Protein AF-A0AAW0AVS7-F1 (afdb_monomer_lite)

Sequence (297 aa):
MYRLKRTLENHPERVEFIRTLWVCVGGDLLVYPTAKDITYPTAYHDFIDINIAIARWDILPLVELVGDMSHVLTRLTIVARKYQPGLRVFFQRTVFPKLEELEAPVDMLTAPDLPSNRIFGNLSLYPKLRKLRVSYDEEKYGAVDVFERQDFTALAHLTHLYLSYYSHTEEEFRSIVCKIRIPPQVRVVVLEANAATQLPTSRWVLATHWFNPKVIVVAKPSALRDLHWSPTAEQHAKQLCLTLDPKTIRETSIWALAEEKSLRRWELFVERYTEDERKMLLSSPSLLVDRSKARNL

Foldseek 3Di:
DVVVVVVCVVPVVCLLQEAAEAEEAADDCPPDPHVVPPPQDPPDPRHDYYYDYDHDLPCPVVLVVCLSSLARYQEYAYHYPAQNVVLLVSLLPAARANHAYYHDEQSSQQDPPDDLAASHPDLNSDLNHAEYEYEYDPVYPDSVSSLNNQAPQPNPRYAYYEYEEEDPDLVRVQSSQQNHFYHLNHLAYEYEYPNQDAWSHDLVLLQFKDFQLRAAYEHAPNNLPVDDHDPSSNVSNVLRYDHDDPVVCSVDPPVVSRNVSSVVSVVVCVVPDDPQRNCCCSPRSGRMGGNVVVVVD

Secondary structure (DSSP, 8-state):
-HHHHHHHHH-GGGGGG--EEEEEESS-TTSS--TTT-------TT--EEEEEE-SS--HHHHHHHHHHTTT-SEEEEEESS--HHHHHHHTT---TT--EEEEEHHHH--TTS-TTBS-S-GGG-TT--EEEEE--TTSS-HHHHHH--B-TT-TT--EEEEEE--SSHHHHHHHHHH-B--TT--EEEEEEGGGTS-SS-HHHHHHEEEPTTEEEEE-HHHHHT----HHHHHHHHHHEEE--HHHHHHS-HHHHHHHHHHHHHHHHHHHS-HHHHHHHHH-SSSEEEHHHHTT-

Structure (mmCIF, N/CA/C/O backbone):
data_AF-A0AAW0AVS7-F1
#
_entry.id   AF-A0AAW0AVS7-F1
#
loop_
_atom_site.group_PDB
_atom_site.id
_atom_site.type_symbol
_atom_site.label_atom_id
_atom_site.label_alt_id
_atom_site.label_comp_id
_atom_site.label_asym_id
_atom_site.label_entity_id
_atom_site.label_seq_id
_atom_site.pdbx_PDB_ins_code
_atom_site.Cartn_x
_atom_site.Cartn_y
_atom_site.Cartn_z
_atom_site.occupancy
_atom_site.B_iso_or_equiv
_atom_site.auth_seq_id
_atom_site.auth_comp_id
_atom_site.auth_asym_id
_atom_site.auth_atom_id
_atom_site.pdbx_PDB_model_num
ATOM 1 N N . MET A 1 1 ? 23.531 -1.190 -16.490 1.00 64.50 1 MET A N 1
ATOM 2 C CA . MET A 1 1 ? 22.459 -1.111 -17.502 1.00 64.50 1 MET A CA 1
ATOM 3 C C . MET A 1 1 ? 22.898 -1.698 -18.842 1.00 64.50 1 MET A C 1
ATOM 5 O O . MET A 1 1 ? 22.505 -2.819 -19.099 1.00 64.50 1 MET A O 1
ATOM 9 N N . TYR A 1 2 ? 23.798 -1.075 -19.618 1.00 63.91 2 TYR A N 1
ATOM 10 C CA . TYR A 1 2 ? 24.251 -1.617 -20.921 1.00 63.91 2 TYR A CA 1
ATOM 11 C C . TYR A 1 2 ? 24.796 -3.055 -20.885 1.00 63.91 2 TYR A C 1
ATOM 13 O O . TYR A 1 2 ? 24.494 -3.841 -21.773 1.00 63.91 2 TYR A O 1
ATOM 21 N N . ARG A 1 3 ? 25.550 -3.436 -19.841 1.00 64.38 3 ARG A N 1
ATOM 22 C CA . ARG A 1 3 ? 25.997 -4.832 -19.664 1.00 64.38 3 ARG A CA 1
ATOM 23 C C . ARG A 1 3 ? 24.835 -5.796 -19.432 1.00 64.38 3 ARG A C 1
ATOM 25 O O . ARG A 1 3 ? 24.845 -6.869 -20.004 1.00 64.38 3 ARG A O 1
ATOM 32 N N . LEU A 1 4 ? 23.848 -5.405 -18.623 1.00 66.62 4 LEU A N 1
ATOM 33 C CA . LEU A 1 4 ? 22.664 -6.225 -18.371 1.00 66.62 4 LEU A CA 1
ATOM 34 C C . LEU A 1 4 ? 21.831 -6.368 -19.645 1.00 66.62 4 LEU A C 1
ATOM 36 O O . LEU A 1 4 ? 21.500 -7.486 -20.007 1.00 66.62 4 LEU A O 1
ATOM 40 N N . LYS A 1 5 ? 21.570 -5.258 -20.348 1.00 67.44 5 LYS A N 1
ATOM 41 C CA . LYS A 1 5 ? 20.852 -5.269 -21.625 1.00 67.44 5 LYS A CA 1
ATOM 42 C C . LYS A 1 5 ? 21.544 -6.189 -22.629 1.00 67.44 5 LYS A C 1
ATOM 44 O O . LYS A 1 5 ? 20.928 -7.135 -23.085 1.00 67.44 5 LYS A O 1
ATOM 49 N N . ARG A 1 6 ? 22.854 -6.016 -22.845 1.00 69.06 6 ARG A N 1
ATOM 50 C CA . ARG A 1 6 ? 23.647 -6.895 -23.719 1.00 69.06 6 ARG A CA 1
ATOM 51 C C . ARG A 1 6 ? 23.602 -8.363 -23.276 1.00 69.06 6 ARG A C 1
ATOM 53 O O . ARG A 1 6 ? 23.546 -9.247 -24.118 1.00 69.06 6 ARG A O 1
ATOM 60 N N . THR A 1 7 ? 23.631 -8.645 -21.972 1.00 68.19 7 THR A N 1
ATOM 61 C CA . THR A 1 7 ? 23.478 -10.019 -21.468 1.00 68.19 7 THR A CA 1
ATOM 62 C C . THR A 1 7 ? 22.109 -10.595 -21.814 1.00 68.19 7 THR A C 1
ATOM 64 O O . THR A 1 7 ? 22.052 -11.754 -22.198 1.00 68.19 7 THR A O 1
ATOM 67 N N . LEU A 1 8 ? 21.031 -9.816 -21.697 1.00 69.38 8 LEU A N 1
ATOM 68 C CA . LEU A 1 8 ? 19.676 -10.261 -22.038 1.00 69.38 8 LEU A CA 1
ATOM 69 C C . LEU A 1 8 ? 19.458 -10.363 -23.551 1.00 69.38 8 LEU A C 1
ATOM 71 O O . LEU A 1 8 ? 18.811 -11.298 -23.997 1.00 69.38 8 LEU A O 1
ATOM 75 N N . GLU A 1 9 ? 20.058 -9.475 -24.343 1.00 74.06 9 GLU A N 1
ATOM 76 C CA . GLU A 1 9 ? 20.076 -9.561 -25.811 1.00 74.06 9 GLU A CA 1
ATOM 77 C C . GLU A 1 9 ? 20.799 -10.831 -26.287 1.00 74.06 9 GLU A C 1
ATOM 79 O O . GLU A 1 9 ? 20.350 -11.491 -27.218 1.00 74.06 9 GLU A O 1
ATOM 84 N N . ASN A 1 10 ? 21.899 -11.200 -25.622 1.00 70.88 10 ASN A N 1
ATOM 85 C CA . ASN A 1 10 ? 22.659 -12.413 -25.932 1.00 70.88 10 ASN A CA 1
ATOM 86 C C . ASN A 1 10 ? 22.024 -13.696 -25.368 1.00 70.88 10 ASN A C 1
ATOM 88 O O . ASN A 1 10 ? 22.397 -14.787 -25.793 1.00 70.88 10 ASN A O 1
ATOM 92 N N . HIS A 1 11 ? 21.119 -13.566 -24.395 1.00 71.69 11 HIS A N 1
ATOM 93 C CA . HIS A 1 11 ? 20.474 -14.670 -23.683 1.00 71.69 11 HIS A CA 1
ATOM 94 C C . HIS A 1 11 ? 18.989 -14.362 -23.429 1.00 71.69 11 HIS A C 1
ATOM 96 O O . HIS A 1 11 ? 18.590 -14.178 -22.270 1.00 71.69 11 HIS A O 1
ATOM 102 N N . PRO A 1 12 ? 18.156 -14.262 -24.481 1.00 69.69 12 PRO A N 1
ATOM 103 C CA . PRO A 1 12 ? 16.749 -13.889 -24.346 1.00 69.69 12 PRO A CA 1
ATOM 104 C C . PRO A 1 12 ? 15.958 -14.881 -23.485 1.00 69.69 12 PRO A C 1
ATOM 106 O O . PRO A 1 12 ? 15.035 -14.482 -22.780 1.00 69.69 12 PRO A O 1
ATOM 109 N N . GLU A 1 13 ? 16.369 -16.150 -23.442 1.00 68.44 13 GLU A N 1
ATOM 110 C CA . GLU A 1 13 ? 15.798 -17.173 -22.565 1.00 68.44 13 GLU A CA 1
ATOM 111 C C . GLU A 1 13 ? 15.902 -16.804 -21.078 1.00 68.44 13 GLU A C 1
ATOM 113 O O . GLU A 1 13 ? 15.072 -17.215 -20.272 1.00 68.44 13 GLU A O 1
ATOM 118 N N . ARG A 1 14 ? 16.893 -15.984 -20.696 1.00 68.00 14 ARG A N 1
ATOM 119 C CA . ARG A 1 14 ? 17.080 -15.545 -19.305 1.00 68.00 14 ARG A CA 1
ATOM 120 C C . ARG A 1 14 ? 16.049 -14.514 -18.860 1.00 68.00 14 ARG A C 1
ATOM 122 O O . ARG A 1 14 ? 15.863 -14.343 -17.657 1.00 68.00 14 ARG A O 1
ATOM 129 N N . VAL A 1 15 ? 15.376 -13.846 -19.799 1.00 63.00 15 VAL A N 1
ATOM 130 C CA . VAL A 1 15 ? 14.339 -12.849 -19.499 1.00 63.00 15 VAL A CA 1
ATOM 131 C C . VAL A 1 15 ? 13.169 -13.491 -18.756 1.00 63.00 15 VAL A C 1
ATOM 133 O O . VAL A 1 15 ? 12.670 -12.912 -17.796 1.00 63.00 15 VAL A O 1
ATOM 136 N N . GLU A 1 16 ? 12.794 -14.723 -19.108 1.00 60.25 16 GLU A N 1
ATOM 137 C CA . GLU A 1 16 ? 11.684 -15.445 -18.470 1.00 60.25 16 GLU A CA 1
ATOM 138 C C . GLU A 1 16 ? 11.928 -15.772 -16.985 1.00 60.25 16 GLU A C 1
ATOM 140 O O . GLU A 1 16 ? 10.977 -15.961 -16.219 1.00 60.25 16 GLU A O 1
ATOM 145 N N . PHE A 1 17 ? 13.195 -15.788 -16.559 1.00 65.44 17 PHE A N 1
ATOM 146 C CA . PHE A 1 17 ? 13.595 -16.025 -15.169 1.00 65.44 17 PHE A CA 1
ATOM 147 C C . PHE A 1 17 ? 13.606 -14.746 -14.323 1.00 65.44 17 PHE A C 1
ATOM 149 O O . PHE A 1 17 ? 13.704 -14.818 -13.093 1.00 65.44 17 PHE A O 1
ATOM 156 N N . ILE A 1 18 ? 13.491 -13.572 -14.953 1.00 68.00 18 ILE A N 1
ATOM 157 C CA . ILE A 1 18 ? 13.456 -12.296 -14.244 1.00 68.00 18 ILE A CA 1
ATOM 158 C C . ILE A 1 18 ? 12.008 -11.905 -13.981 1.00 68.00 18 ILE A C 1
ATOM 160 O O . ILE A 1 18 ? 11.280 -11.441 -14.858 1.00 68.00 18 ILE A O 1
ATOM 164 N N . ARG A 1 19 ? 11.601 -12.072 -12.726 1.00 72.94 19 ARG A N 1
ATOM 165 C CA . ARG A 1 19 ? 10.236 -11.775 -12.271 1.00 72.94 19 ARG A CA 1
ATOM 166 C C . ARG A 1 19 ? 10.126 -10.476 -11.483 1.00 72.94 19 ARG A C 1
ATOM 168 O O . ARG A 1 19 ? 9.047 -9.878 -11.450 1.00 72.94 19 ARG A O 1
ATOM 175 N N . THR A 1 20 ? 11.237 -10.028 -10.905 1.00 73.50 20 THR A N 1
ATOM 176 C CA . THR A 1 20 ? 11.316 -8.834 -10.067 1.00 73.50 20 THR A CA 1
ATOM 177 C C . THR A 1 20 ? 12.332 -7.854 -10.631 1.00 73.50 20 THR A C 1
ATOM 179 O O . THR A 1 20 ? 13.486 -8.209 -10.882 1.00 73.50 20 THR A O 1
ATOM 182 N N . LEU A 1 21 ? 11.927 -6.593 -10.748 1.00 77.31 21 LEU A N 1
ATOM 183 C CA . LEU A 1 21 ? 12.824 -5.499 -11.097 1.00 77.31 21 LEU A CA 1
ATOM 184 C C . LEU A 1 21 ? 12.691 -4.356 -10.087 1.00 77.31 21 LEU A C 1
ATOM 186 O O . LEU A 1 21 ? 11.590 -3.871 -9.825 1.00 77.31 21 LEU A O 1
ATOM 190 N N . TRP A 1 22 ? 13.826 -3.917 -9.544 1.00 74.38 22 TRP A N 1
ATOM 191 C CA . TRP A 1 22 ? 13.938 -2.766 -8.655 1.00 74.38 22 TRP A CA 1
ATOM 192 C C . TRP A 1 22 ? 14.741 -1.662 -9.334 1.00 74.38 22 TRP A C 1
ATOM 194 O O . TRP A 1 22 ? 15.851 -1.888 -9.824 1.00 74.38 22 TRP A O 1
ATOM 204 N N . VAL A 1 23 ? 14.180 -0.459 -9.363 1.00 72.50 23 VAL A N 1
ATOM 205 C CA . VAL A 1 23 ? 14.731 0.675 -10.097 1.00 72.50 23 VAL A CA 1
ATOM 206 C C . VAL A 1 23 ? 14.793 1.894 -9.190 1.00 72.50 23 VAL A C 1
ATOM 208 O O . VAL A 1 23 ? 13.768 2.361 -8.706 1.00 72.50 23 VAL A O 1
ATOM 211 N N . CYS A 1 24 ? 15.982 2.463 -9.014 1.00 69.31 24 CYS A N 1
ATOM 212 C CA . CYS A 1 24 ? 16.180 3.734 -8.324 1.00 69.31 24 CYS A CA 1
ATOM 213 C C . CYS A 1 24 ? 16.616 4.813 -9.325 1.00 69.31 24 CYS A C 1
ATOM 215 O O . CYS A 1 24 ? 17.622 4.638 -10.015 1.00 69.31 24 CYS A O 1
ATOM 217 N N . VAL A 1 25 ? 15.865 5.915 -9.422 1.00 68.25 25 VAL A N 1
ATOM 218 C CA . VAL A 1 25 ? 16.066 6.993 -10.404 1.00 68.25 25 VAL A CA 1
ATOM 219 C C . VAL A 1 25 ? 16.271 8.337 -9.703 1.00 68.25 25 VAL A C 1
ATOM 221 O O . VAL A 1 25 ? 15.369 8.871 -9.056 1.00 68.25 25 VAL A O 1
ATOM 224 N N . GLY A 1 26 ? 17.449 8.929 -9.899 1.00 57.50 26 GLY A N 1
ATOM 225 C CA . GLY A 1 26 ? 17.772 10.272 -9.417 1.00 57.50 26 GLY A CA 1
ATOM 226 C C . GLY A 1 26 ? 18.202 10.312 -7.947 1.00 57.50 26 GLY A C 1
ATOM 227 O O . GLY A 1 26 ? 17.448 9.969 -7.041 1.00 57.50 26 GLY A O 1
ATOM 228 N N . GLY A 1 27 ? 19.425 10.791 -7.721 1.00 49.44 27 GLY A N 1
ATOM 229 C CA . GLY A 1 27 ? 20.024 11.003 -6.404 1.00 49.44 27 GLY A CA 1
ATOM 230 C C . GLY A 1 27 ? 21.502 10.623 -6.400 1.00 49.44 27 GLY A C 1
ATOM 231 O O . GLY A 1 27 ? 21.904 9.694 -7.104 1.00 49.44 27 GLY A O 1
ATOM 232 N N . ASP A 1 28 ? 22.304 11.332 -5.605 1.00 43.22 28 ASP A N 1
ATOM 233 C CA . ASP A 1 28 ? 23.629 10.855 -5.224 1.00 43.22 28 ASP A CA 1
ATOM 234 C C . ASP A 1 28 ? 23.464 9.451 -4.631 1.00 43.22 28 ASP A C 1
ATOM 236 O O . ASP A 1 28 ? 22.687 9.245 -3.696 1.00 43.22 28 ASP A O 1
ATOM 240 N N . LEU A 1 29 ? 24.189 8.475 -5.180 1.00 41.53 29 LEU A N 1
ATOM 241 C CA . LEU A 1 29 ? 24.216 7.058 -4.773 1.00 41.53 29 LEU A CA 1
ATOM 242 C C . LEU A 1 29 ? 24.588 6.827 -3.286 1.00 41.53 29 LEU A C 1
ATOM 244 O O . LEU A 1 29 ? 24.746 5.686 -2.866 1.00 41.53 29 LEU A O 1
ATOM 248 N N . LEU A 1 30 ? 24.742 7.897 -2.502 1.00 33.78 30 LEU A N 1
ATOM 249 C CA . LEU A 1 30 ? 25.289 7.946 -1.151 1.00 33.78 30 LEU A CA 1
ATOM 250 C C . LEU A 1 30 ? 24.263 7.719 -0.027 1.00 33.78 30 LEU A C 1
ATOM 252 O O . LEU A 1 30 ? 24.677 7.534 1.111 1.00 33.78 30 LEU A O 1
ATOM 256 N N . VAL A 1 31 ? 22.949 7.726 -0.297 1.00 34.19 31 VAL A N 1
ATOM 257 C CA . VAL A 1 31 ? 21.916 7.673 0.774 1.00 34.19 31 VAL A CA 1
ATOM 258 C C . VAL A 1 31 ? 20.980 6.463 0.673 1.00 34.19 31 VAL A C 1
ATOM 260 O O . VAL A 1 31 ? 20.001 6.357 1.404 1.00 34.19 31 VAL A O 1
ATOM 263 N N . TYR A 1 32 ? 21.287 5.506 -0.194 1.00 33.88 32 TYR A N 1
ATOM 264 C CA . TYR A 1 32 ? 20.862 4.134 0.062 1.00 33.88 32 TYR A CA 1
ATOM 265 C C . TYR A 1 32 ? 22.089 3.417 0.602 1.00 33.88 32 TYR A C 1
ATOM 267 O O . TYR A 1 32 ? 23.153 3.569 -0.010 1.00 33.88 32 TYR A O 1
ATOM 275 N N . PRO A 1 33 ? 21.990 2.687 1.736 1.00 30.89 33 PRO A N 1
ATOM 276 C CA . PRO A 1 33 ? 23.085 1.818 2.135 1.00 30.89 33 PRO A CA 1
ATOM 277 C C . PRO A 1 33 ? 23.360 0.993 0.887 1.00 30.89 33 PRO A C 1
ATOM 279 O O . PRO A 1 33 ? 22.409 0.569 0.222 1.00 30.89 33 PRO A O 1
ATOM 282 N N . THR A 1 34 ? 24.622 1.027 0.467 1.00 32.06 34 THR A N 1
ATOM 283 C CA . THR A 1 34 ? 25.074 0.725 -0.890 1.00 32.06 34 THR A CA 1
ATOM 284 C C . THR A 1 34 ? 24.303 -0.451 -1.482 1.00 32.06 34 THR A C 1
ATOM 286 O O . THR A 1 34 ? 23.858 -1.319 -0.752 1.00 32.06 34 THR A O 1
ATOM 289 N N . ALA A 1 35 ? 24.172 -0.585 -2.798 1.00 35.50 35 ALA A N 1
ATOM 290 C CA . ALA A 1 35 ? 23.560 -1.782 -3.397 1.00 35.50 35 ALA A CA 1
ATOM 291 C C . ALA A 1 35 ? 24.175 -3.145 -2.935 1.00 35.50 35 ALA A C 1
ATOM 293 O O . ALA A 1 35 ? 23.712 -4.194 -3.368 1.00 35.50 35 ALA A O 1
ATOM 294 N N . LYS A 1 36 ? 25.198 -3.142 -2.059 1.00 33.00 36 LYS A N 1
ATOM 295 C CA . LYS A 1 36 ? 25.689 -4.269 -1.251 1.00 33.00 36 LYS A CA 1
ATOM 296 C C . LYS A 1 36 ? 24.932 -4.546 0.070 1.00 33.00 36 LYS A C 1
ATOM 298 O O . LYS A 1 36 ? 25.013 -5.665 0.550 1.00 33.00 36 LYS A O 1
ATOM 303 N N . ASP A 1 37 ? 24.210 -3.584 0.643 1.00 31.19 37 ASP A N 1
ATOM 304 C CA . ASP A 1 37 ? 23.586 -3.631 1.979 1.00 31.19 37 ASP A CA 1
ATOM 305 C C . ASP A 1 37 ? 22.049 -3.736 1.955 1.00 31.19 37 ASP A C 1
ATOM 307 O O . ASP A 1 37 ? 21.421 -3.999 2.986 1.00 31.19 37 ASP A O 1
ATOM 311 N N . ILE A 1 38 ? 21.428 -3.565 0.781 1.00 35.31 38 ILE A N 1
ATOM 312 C CA . ILE A 1 38 ? 20.051 -4.008 0.519 1.00 35.31 38 ILE A CA 1
ATOM 313 C C . ILE A 1 38 ? 20.116 -5.434 -0.041 1.00 35.31 38 ILE A C 1
ATOM 315 O O . ILE A 1 38 ? 19.736 -5.716 -1.173 1.00 35.31 38 ILE A O 1
ATOM 319 N N . THR A 1 39 ? 20.634 -6.357 0.762 1.00 28.88 39 THR A N 1
ATOM 320 C CA . THR A 1 39 ? 20.300 -7.773 0.615 1.00 28.88 39 THR A CA 1
ATOM 321 C C . THR A 1 39 ? 18.917 -7.966 1.226 1.00 28.88 39 THR A C 1
ATOM 323 O O . THR A 1 39 ? 18.786 -8.114 2.444 1.00 28.88 39 THR A O 1
ATOM 326 N N . TYR A 1 40 ? 17.873 -7.941 0.395 1.00 34.94 40 TYR A N 1
ATOM 327 C CA . TYR A 1 40 ? 16.713 -8.776 0.704 1.00 34.94 40 TYR A CA 1
ATOM 328 C C . TYR A 1 40 ? 17.179 -10.237 0.624 1.00 34.94 40 TYR A C 1
ATOM 330 O O . TYR A 1 40 ? 18.083 -10.525 -0.166 1.00 34.94 40 TYR A O 1
ATOM 338 N N . PRO A 1 41 ? 16.659 -11.149 1.460 1.00 27.67 41 PRO A N 1
ATOM 339 C CA . PRO A 1 41 ? 17.157 -12.509 1.526 1.00 27.67 41 PRO A CA 1
ATOM 340 C C . PRO A 1 41 ? 17.076 -13.143 0.146 1.00 27.67 41 PRO A C 1
ATOM 342 O O . PRO A 1 41 ? 15.996 -13.354 -0.405 1.00 27.67 41 PRO A O 1
ATOM 345 N N . THR A 1 42 ? 18.244 -13.473 -0.387 1.00 32.16 42 THR A N 1
ATOM 346 C CA . THR A 1 42 ? 18.426 -14.485 -1.418 1.00 32.16 42 THR A CA 1
ATOM 347 C C . THR A 1 42 ? 18.004 -15.824 -0.823 1.00 32.16 42 THR A C 1
ATOM 349 O O . THR A 1 42 ? 18.828 -16.592 -0.337 1.00 32.16 42 THR A O 1
ATOM 352 N N . ALA A 1 43 ? 16.699 -16.059 -0.787 1.00 27.97 43 ALA A N 1
ATOM 353 C CA . ALA A 1 43 ? 16.094 -17.325 -0.408 1.00 27.97 43 ALA A CA 1
ATOM 354 C C . ALA A 1 43 ? 14.937 -17.644 -1.363 1.00 27.97 43 ALA A C 1
ATOM 356 O O . ALA A 1 43 ? 13.837 -17.968 -0.938 1.00 27.97 43 ALA A O 1
ATOM 357 N N . TYR A 1 44 ? 15.182 -17.529 -2.669 1.00 33.28 44 TYR A N 1
ATOM 358 C CA . TYR A 1 44 ? 14.342 -18.135 -3.700 1.00 33.28 44 TYR A CA 1
ATOM 359 C C . TYR A 1 44 ? 15.267 -18.682 -4.781 1.00 33.28 44 TYR A C 1
ATOM 361 O O . TYR A 1 44 ? 15.900 -17.927 -5.512 1.00 33.28 44 TYR A O 1
ATOM 369 N N . HIS A 1 45 ? 15.394 -20.003 -4.834 1.00 31.30 45 HIS A N 1
ATOM 370 C CA . HIS A 1 45 ? 16.399 -20.694 -5.638 1.00 31.30 45 HIS A CA 1
ATOM 371 C C . HIS A 1 45 ? 16.104 -20.759 -7.150 1.00 31.30 45 HIS A C 1
ATOM 373 O O . HIS A 1 45 ? 16.891 -21.372 -7.858 1.00 31.30 45 HIS A O 1
ATOM 379 N N . ASP A 1 46 ? 15.080 -20.064 -7.669 1.00 36.81 46 ASP A N 1
ATOM 380 C CA . ASP A 1 46 ? 14.687 -20.154 -9.091 1.00 36.81 46 ASP A CA 1
ATOM 381 C C . ASP A 1 46 ? 14.411 -18.803 -9.799 1.00 36.81 46 ASP A C 1
ATOM 383 O O . ASP A 1 46 ? 14.019 -18.795 -10.967 1.00 36.81 46 ASP A O 1
ATOM 387 N N . PHE A 1 47 ? 14.609 -17.647 -9.143 1.00 43.75 47 PHE A N 1
ATOM 388 C CA . PHE A 1 47 ? 14.303 -16.322 -9.722 1.00 43.75 47 PHE A CA 1
ATOM 389 C C . PHE A 1 47 ? 15.475 -15.345 -9.632 1.00 43.75 47 PHE A C 1
ATOM 391 O O . PHE A 1 47 ? 16.209 -15.321 -8.646 1.00 43.75 47 PHE A O 1
ATOM 398 N N . ILE A 1 48 ? 15.627 -14.505 -10.661 1.00 53.41 48 ILE A N 1
ATOM 399 C CA . ILE A 1 48 ? 16.624 -13.429 -10.681 1.00 53.41 48 ILE A CA 1
ATOM 400 C C . ILE A 1 48 ? 15.941 -12.125 -10.255 1.00 53.41 48 ILE A C 1
ATOM 402 O O . ILE A 1 48 ? 15.104 -11.594 -10.985 1.00 53.41 48 ILE A O 1
ATOM 406 N N . ASP A 1 49 ? 16.329 -11.590 -9.097 1.00 54.94 49 ASP A N 1
ATOM 407 C CA . ASP A 1 49 ? 16.012 -10.217 -8.699 1.00 54.94 49 ASP A CA 1
ATOM 408 C C . ASP A 1 49 ? 17.052 -9.263 -9.302 1.00 54.94 49 ASP A C 1
ATOM 410 O O . ASP A 1 49 ? 18.261 -9.425 -9.106 1.00 54.94 49 ASP A O 1
ATOM 414 N N . ILE A 1 50 ? 16.596 -8.244 -10.034 1.00 59.31 50 ILE A N 1
ATOM 415 C CA . ILE A 1 50 ? 17.488 -7.243 -10.626 1.00 59.31 50 ILE A CA 1
ATOM 416 C C . ILE A 1 50 ? 17.329 -5.908 -9.912 1.00 59.31 50 ILE A C 1
ATOM 418 O O . ILE A 1 50 ? 16.270 -5.290 -9.959 1.00 59.31 50 ILE A O 1
ATOM 422 N N . ASN A 1 51 ? 18.425 -5.424 -9.326 1.00 59.31 51 ASN A N 1
ATOM 423 C CA . ASN A 1 51 ? 18.514 -4.093 -8.733 1.00 59.31 51 ASN A CA 1
ATOM 424 C C . ASN A 1 51 ? 19.284 -3.147 -9.663 1.00 59.31 51 ASN A C 1
ATOM 426 O O . ASN A 1 51 ? 20.452 -3.385 -9.982 1.00 59.31 51 ASN A O 1
ATOM 430 N N . ILE A 1 52 ? 18.647 -2.055 -10.088 1.00 61.00 52 ILE A N 1
ATOM 431 C CA . ILE A 1 52 ? 19.240 -1.042 -10.965 1.00 61.00 52 ILE A CA 1
ATOM 432 C C . ILE A 1 52 ? 19.169 0.319 -10.286 1.00 61.00 52 ILE A C 1
ATOM 434 O O . ILE A 1 52 ? 18.093 0.860 -10.054 1.00 61.00 52 ILE A O 1
ATOM 438 N N . ALA A 1 53 ? 20.330 0.913 -10.026 1.00 58.31 53 ALA A N 1
ATOM 439 C CA . ALA A 1 53 ? 20.434 2.311 -9.632 1.00 58.31 53 ALA A CA 1
ATOM 440 C C . ALA A 1 53 ? 20.896 3.153 -10.827 1.00 58.31 53 ALA A C 1
ATOM 442 O O . ALA A 1 53 ? 21.900 2.837 -11.473 1.00 58.31 53 ALA A O 1
ATOM 443 N N . ILE A 1 54 ? 20.163 4.226 -11.122 1.00 60.56 54 ILE A N 1
ATOM 444 C CA . ILE A 1 54 ? 20.432 5.145 -12.226 1.00 60.56 54 ILE A CA 1
ATOM 445 C C . ILE A 1 54 ? 20.626 6.547 -11.657 1.00 60.56 54 ILE A C 1
ATOM 447 O O . ILE A 1 54 ? 19.690 7.219 -11.229 1.00 60.56 54 ILE A O 1
ATOM 451 N N . ALA A 1 55 ? 21.882 6.989 -11.677 1.00 52.56 55 ALA A N 1
ATOM 452 C CA . ALA A 1 55 ? 22.290 8.299 -11.178 1.00 52.56 55 ALA A CA 1
ATOM 453 C C . ALA A 1 55 ? 22.016 9.453 -12.166 1.00 52.56 55 ALA A C 1
ATOM 455 O O . ALA A 1 55 ? 22.172 10.615 -11.802 1.00 52.56 55 ALA A O 1
ATOM 456 N N . ARG A 1 56 ? 21.649 9.165 -13.426 1.00 58.94 56 ARG A N 1
ATOM 457 C CA . ARG A 1 56 ? 21.541 10.157 -14.514 1.00 58.94 56 ARG A CA 1
ATOM 458 C C . ARG A 1 56 ? 20.112 10.332 -15.036 1.00 58.94 56 ARG A C 1
ATOM 460 O O . ARG A 1 56 ? 19.281 9.446 -14.907 1.00 58.94 56 ARG A O 1
ATOM 467 N N . TRP A 1 57 ? 19.890 11.470 -15.695 1.00 58.59 57 TRP A N 1
ATOM 468 C CA . TRP A 1 57 ? 18.663 11.850 -16.411 1.00 58.59 57 TRP A CA 1
ATOM 469 C C . TRP A 1 57 ? 18.388 11.041 -17.689 1.00 58.59 57 TRP A C 1
ATOM 471 O O . TRP A 1 57 ? 17.325 11.185 -18.284 1.00 58.59 57 TRP A O 1
ATOM 481 N N . ASP A 1 58 ? 19.329 10.197 -18.121 1.00 70.69 58 ASP A N 1
ATOM 482 C CA . ASP A 1 58 ? 19.139 9.317 -19.275 1.00 70.69 58 ASP A CA 1
ATOM 483 C C . ASP A 1 58 ? 18.347 8.066 -18.865 1.00 70.69 58 ASP A C 1
ATOM 485 O O . ASP A 1 58 ? 18.898 7.021 -18.510 1.00 70.69 58 ASP A O 1
ATOM 489 N N . ILE A 1 59 ? 17.026 8.232 -18.843 1.00 76.44 59 ILE A N 1
ATOM 490 C CA . ILE A 1 59 ? 16.048 7.193 -18.506 1.00 76.44 59 ILE A CA 1
ATOM 491 C C . ILE A 1 59 ? 15.725 6.274 -19.691 1.00 76.44 59 ILE A C 1
ATOM 493 O O . ILE A 1 59 ? 15.012 5.291 -19.505 1.00 76.44 59 ILE A O 1
ATOM 497 N N . LEU A 1 60 ? 16.216 6.566 -20.901 1.00 80.19 60 LEU A N 1
ATOM 498 C CA . LEU A 1 60 ? 15.842 5.815 -22.099 1.00 80.19 60 LEU A CA 1
ATOM 499 C C . LEU A 1 60 ? 16.220 4.329 -22.000 1.00 80.19 60 LEU A C 1
ATOM 501 O O . LEU A 1 60 ? 15.339 3.496 -22.203 1.00 80.19 60 LEU A O 1
ATOM 505 N N . PRO A 1 61 ? 17.444 3.942 -21.591 1.00 77.69 61 PRO A N 1
ATOM 506 C CA . PRO A 1 61 ? 17.776 2.522 -21.560 1.00 77.69 61 PRO A CA 1
ATOM 507 C C . PRO A 1 61 ? 17.087 1.783 -20.401 1.00 77.69 61 PRO A C 1
ATOM 509 O O . PRO A 1 61 ? 17.011 0.556 -20.411 1.00 77.69 61 PRO A O 1
ATOM 512 N N . LEU A 1 62 ? 16.562 2.513 -19.408 1.00 78.25 62 LEU A N 1
ATOM 513 C CA . LEU A 1 62 ? 15.666 1.952 -18.399 1.00 78.25 62 LEU A CA 1
ATOM 514 C C . LEU A 1 62 ? 14.288 1.672 -18.991 1.00 78.25 62 LEU A C 1
ATOM 516 O O . LEU A 1 62 ? 13.748 0.594 -18.780 1.00 78.25 62 LEU A O 1
ATOM 520 N N . VAL A 1 63 ? 13.731 2.643 -19.712 1.00 84.25 63 VAL A N 1
ATOM 521 C CA . VAL A 1 63 ? 12.446 2.515 -20.405 1.00 84.25 63 VAL A CA 1
ATOM 522 C C . VAL A 1 63 ? 12.468 1.334 -21.372 1.00 84.25 63 VAL A C 1
ATOM 524 O O . VAL A 1 63 ? 11.556 0.515 -21.338 1.00 84.25 63 VAL A O 1
ATOM 527 N N . GLU A 1 64 ? 13.529 1.204 -22.169 1.00 84.81 64 GLU A N 1
ATOM 528 C CA . GLU A 1 64 ? 13.721 0.068 -23.077 1.00 84.81 64 GLU A CA 1
ATOM 529 C C . GLU A 1 64 ? 13.750 -1.256 -22.313 1.00 84.81 64 GLU A C 1
ATOM 531 O O . GLU A 1 64 ? 12.951 -2.139 -22.595 1.00 84.81 64 GLU A O 1
ATOM 536 N N . LEU A 1 65 ? 14.592 -1.363 -21.279 1.00 83.38 65 LEU A N 1
ATOM 537 C CA . LEU A 1 65 ? 14.709 -2.587 -20.488 1.00 83.38 65 LEU A CA 1
ATOM 538 C C . LEU A 1 65 ? 13.381 -2.989 -19.829 1.00 83.38 65 LEU A C 1
ATOM 540 O O . LEU A 1 65 ? 12.986 -4.151 -19.879 1.00 83.38 65 LEU A O 1
ATOM 544 N N . VAL A 1 66 ? 12.681 -2.040 -19.201 1.00 85.44 66 VAL A N 1
ATOM 545 C CA . VAL A 1 66 ? 11.375 -2.310 -18.584 1.00 85.44 66 VAL A CA 1
ATOM 546 C C . VAL A 1 66 ? 10.345 -2.678 -19.656 1.00 85.44 66 VAL A C 1
ATOM 548 O O . VAL A 1 66 ? 9.495 -3.531 -19.410 1.00 85.44 66 VAL A O 1
ATOM 551 N N . GLY A 1 67 ? 10.420 -2.061 -20.838 1.00 88.75 67 GLY A N 1
ATOM 552 C CA . GLY A 1 67 ? 9.565 -2.361 -21.985 1.00 88.75 67 GLY A CA 1
ATOM 553 C C . GLY A 1 67 ? 9.746 -3.796 -22.461 1.00 88.75 67 GLY A C 1
ATOM 554 O O . GLY A 1 67 ? 8.769 -4.546 -22.508 1.00 88.75 67 GLY A O 1
ATOM 555 N N . ASP A 1 68 ? 10.994 -4.199 -22.697 1.00 85.88 68 ASP A N 1
ATOM 556 C CA . ASP A 1 68 ? 11.371 -5.551 -23.117 1.00 85.88 68 ASP A CA 1
ATOM 557 C C . ASP A 1 68 ? 10.894 -6.602 -22.102 1.00 85.88 68 ASP A C 1
ATOM 559 O O . ASP A 1 68 ? 10.427 -7.677 -22.471 1.00 85.88 68 ASP A O 1
ATOM 563 N N . MET A 1 69 ? 10.930 -6.272 -20.808 1.00 86.44 69 MET A N 1
ATOM 564 C CA . MET A 1 69 ? 10.550 -7.181 -19.722 1.00 86.44 69 MET A CA 1
ATOM 565 C C . MET A 1 69 ? 9.067 -7.115 -19.318 1.00 86.44 69 MET A C 1
ATOM 567 O O . MET A 1 69 ? 8.602 -7.935 -18.524 1.00 86.44 69 MET A O 1
ATOM 571 N N . SER A 1 70 ? 8.291 -6.166 -19.843 1.00 91.06 70 SER A N 1
ATOM 572 C CA . SER A 1 70 ? 6.918 -5.879 -19.386 1.00 91.06 70 SER A CA 1
ATOM 573 C C . SER A 1 70 ? 5.981 -7.098 -19.385 1.00 91.06 70 SER A C 1
ATOM 575 O O . SER A 1 70 ? 5.123 -7.232 -18.511 1.00 91.06 70 SER A O 1
ATOM 577 N N . HIS A 1 71 ? 6.182 -8.027 -20.323 1.00 91.31 71 HIS A N 1
ATOM 578 C CA . HIS A 1 71 ? 5.380 -9.236 -20.510 1.00 91.31 71 HIS A CA 1
ATOM 579 C C . HIS A 1 71 ? 5.715 -10.394 -19.544 1.00 91.31 71 HIS A C 1
ATOM 581 O O . HIS A 1 71 ? 4.937 -11.352 -19.451 1.00 91.31 71 HIS A O 1
ATOM 587 N N . VAL A 1 72 ? 6.843 -10.323 -18.824 1.00 88.75 72 VAL A N 1
ATOM 588 C CA . VAL A 1 72 ? 7.285 -11.344 -17.849 1.00 88.75 72 VAL A CA 1
ATOM 589 C C . VAL A 1 72 ? 7.272 -10.859 -16.402 1.00 88.75 72 VAL A C 1
ATOM 591 O O . VAL A 1 72 ? 7.113 -11.685 -15.504 1.00 88.75 72 VAL A O 1
ATOM 594 N N . LEU A 1 73 ? 7.394 -9.547 -16.170 1.00 89.56 73 LEU A N 1
ATOM 595 C CA . LEU A 1 73 ? 7.462 -8.979 -14.824 1.00 89.56 73 LEU A CA 1
ATOM 596 C C . LEU A 1 73 ? 6.205 -9.296 -14.008 1.00 89.56 73 LEU A C 1
ATOM 598 O O . LEU A 1 73 ? 5.085 -8.993 -14.421 1.00 89.56 73 LEU A O 1
ATOM 602 N N . THR A 1 74 ? 6.411 -9.850 -12.812 1.00 90.69 74 THR A N 1
ATOM 603 C CA . THR A 1 74 ? 5.358 -10.054 -11.806 1.00 90.69 74 THR A CA 1
ATOM 604 C C . THR A 1 74 ? 5.458 -9.042 -10.670 1.00 90.69 74 THR A C 1
ATOM 606 O O . THR A 1 74 ? 4.445 -8.728 -10.046 1.00 90.69 74 THR A O 1
ATOM 609 N N . ARG A 1 75 ? 6.653 -8.491 -10.423 1.00 89.00 75 ARG A N 1
ATOM 610 C CA . ARG A 1 75 ? 6.902 -7.428 -9.445 1.00 89.00 75 ARG A CA 1
ATOM 611 C C . ARG A 1 75 ? 7.770 -6.325 -10.045 1.00 89.00 75 ARG A C 1
ATOM 613 O O . ARG A 1 75 ? 8.818 -6.594 -10.630 1.00 89.00 75 ARG A O 1
ATOM 620 N N . LEU A 1 76 ? 7.365 -5.081 -9.829 1.00 89.56 76 LEU A N 1
ATOM 621 C CA . LEU A 1 76 ? 8.112 -3.904 -10.245 1.00 89.56 76 LEU A CA 1
ATOM 622 C C . LEU A 1 76 ? 8.112 -2.870 -9.128 1.00 89.56 76 LEU A C 1
ATOM 624 O O . LEU A 1 76 ? 7.056 -2.432 -8.679 1.00 89.56 76 LEU A O 1
ATOM 628 N N . THR A 1 77 ? 9.301 -2.455 -8.715 1.00 86.12 77 THR A N 1
ATOM 629 C CA . THR A 1 77 ? 9.478 -1.377 -7.749 1.00 86.12 77 THR A CA 1
ATOM 630 C C . THR A 1 77 ? 10.298 -0.272 -8.374 1.00 86.12 77 THR A C 1
ATOM 632 O O . THR A 1 77 ? 11.401 -0.497 -8.871 1.00 86.12 77 THR A O 1
ATOM 635 N N . ILE A 1 78 ? 9.766 0.938 -8.312 1.00 82.06 78 ILE A N 1
ATOM 636 C CA . ILE A 1 78 ? 10.399 2.139 -8.821 1.00 82.06 78 ILE A CA 1
ATOM 637 C C . ILE A 1 78 ? 10.450 3.141 -7.688 1.00 82.06 78 ILE A C 1
ATOM 639 O O . ILE A 1 78 ? 9.446 3.458 -7.058 1.00 82.06 78 ILE A O 1
ATOM 643 N N . VAL A 1 79 ? 11.639 3.662 -7.454 1.00 76.62 79 VAL A N 1
ATOM 644 C CA . VAL A 1 79 ? 11.903 4.705 -6.480 1.00 76.62 79 VAL A CA 1
ATOM 645 C C . VAL A 1 79 ? 12.526 5.856 -7.246 1.00 76.62 79 VAL A C 1
ATOM 647 O O . VAL A 1 79 ? 13.669 5.762 -7.683 1.00 76.62 79 VAL A O 1
ATOM 650 N N . ALA A 1 80 ? 11.784 6.941 -7.447 1.00 71.88 80 ALA A N 1
ATOM 651 C CA . ALA A 1 80 ? 12.308 8.127 -8.115 1.00 71.88 80 ALA A CA 1
ATOM 652 C C . ALA A 1 80 ? 12.279 9.327 -7.170 1.00 71.88 80 ALA A C 1
ATOM 654 O O . ALA A 1 80 ? 11.219 9.664 -6.647 1.00 71.88 80 ALA A O 1
ATOM 655 N N . ARG A 1 81 ? 13.416 10.010 -6.979 1.00 65.81 81 ARG A N 1
ATOM 656 C CA . ARG A 1 81 ? 13.482 11.240 -6.156 1.00 65.81 81 ARG A CA 1
ATOM 657 C C . ARG A 1 81 ? 13.116 12.509 -6.917 1.00 65.81 81 ARG A C 1
ATOM 659 O O . ARG A 1 81 ? 12.910 13.551 -6.320 1.00 65.81 81 ARG A O 1
ATOM 666 N N . LYS A 1 82 ? 13.042 12.455 -8.247 1.00 68.44 82 LYS A N 1
ATOM 667 C CA . LYS A 1 82 ? 12.666 13.601 -9.089 1.00 68.44 82 LYS A CA 1
ATOM 668 C C . LYS A 1 82 ? 11.579 13.196 -10.068 1.00 68.44 82 LYS A C 1
ATOM 670 O O . LYS A 1 82 ? 11.552 12.040 -10.483 1.00 68.44 82 LYS A O 1
ATOM 675 N N . TYR A 1 83 ? 10.720 14.146 -10.429 1.00 71.94 83 TYR A N 1
ATOM 676 C CA . TYR A 1 83 ? 9.738 13.953 -11.492 1.00 71.94 83 TYR A CA 1
ATOM 677 C C . TYR A 1 83 ? 10.451 13.617 -12.807 1.00 71.94 83 TYR A C 1
ATOM 679 O O . TYR A 1 83 ? 11.391 14.308 -13.205 1.00 71.94 83 TYR A O 1
ATOM 687 N N . GLN A 1 84 ? 10.015 12.542 -13.464 1.00 74.19 84 GLN A N 1
ATOM 688 C CA . GLN A 1 84 ? 10.584 12.057 -14.723 1.00 74.19 84 GLN A CA 1
ATOM 689 C C . GLN A 1 84 ? 9.466 11.921 -15.769 1.00 74.19 84 GLN A C 1
ATOM 691 O O . GLN A 1 84 ? 8.839 10.860 -15.859 1.00 74.19 84 GLN A O 1
ATOM 696 N N . PRO A 1 85 ? 9.211 12.965 -16.583 1.00 75.69 85 PRO A N 1
ATOM 697 C CA . PRO A 1 85 ? 8.116 12.967 -17.554 1.00 75.69 85 PRO A CA 1
ATOM 698 C C . PRO A 1 85 ? 8.153 11.769 -18.511 1.00 75.69 85 PRO A C 1
ATOM 700 O O . PRO A 1 85 ? 7.115 11.186 -18.809 1.00 75.69 85 PRO A O 1
ATOM 703 N N . GLY A 1 86 ? 9.343 11.362 -18.965 1.00 78.06 86 GLY A N 1
ATOM 704 C CA . GLY A 1 86 ? 9.473 10.225 -19.879 1.00 78.06 86 GLY A CA 1
ATOM 705 C C . GLY A 1 86 ? 9.121 8.883 -19.232 1.00 78.06 86 GLY A C 1
ATOM 706 O O . GLY A 1 86 ? 8.506 8.046 -19.887 1.00 78.06 86 GLY A O 1
ATOM 707 N N . LEU A 1 87 ? 9.416 8.696 -17.937 1.00 79.25 87 LEU A N 1
ATOM 708 C CA . LEU A 1 87 ? 8.986 7.496 -17.214 1.00 79.25 87 LEU A CA 1
ATOM 709 C C . LEU A 1 87 ? 7.469 7.486 -17.060 1.00 79.25 87 LEU A C 1
ATOM 711 O O . LEU A 1 87 ? 6.839 6.481 -17.363 1.00 79.25 87 LEU A O 1
ATOM 715 N N . ARG A 1 88 ? 6.869 8.615 -16.678 1.00 80.81 88 ARG A N 1
ATOM 716 C CA . ARG A 1 88 ? 5.409 8.751 -16.604 1.00 80.81 88 ARG A CA 1
ATOM 717 C C . ARG A 1 88 ? 4.729 8.354 -17.919 1.00 80.81 88 ARG A C 1
ATOM 719 O O . ARG A 1 88 ? 3.852 7.498 -17.915 1.00 80.81 88 ARG A O 1
ATOM 726 N N . VAL A 1 89 ? 5.159 8.931 -19.044 1.00 82.75 89 VAL A N 1
ATOM 727 C CA . VAL A 1 89 ? 4.585 8.638 -20.372 1.00 82.75 89 VAL A CA 1
ATOM 728 C C . VAL A 1 89 ? 4.718 7.156 -20.722 1.00 82.75 89 VAL A C 1
ATOM 730 O O . VAL A 1 89 ? 3.775 6.563 -21.246 1.00 82.75 89 VAL A O 1
ATOM 733 N N . PHE A 1 90 ? 5.865 6.547 -20.417 1.00 86.06 90 PHE A N 1
ATOM 734 C CA . PHE A 1 90 ? 6.077 5.118 -20.625 1.00 86.06 90 PHE A CA 1
ATOM 735 C C . PHE A 1 90 ? 5.102 4.272 -19.792 1.00 86.06 90 PHE A C 1
ATOM 737 O O . PHE A 1 90 ? 4.385 3.440 -20.344 1.00 86.06 90 PHE A O 1
ATOM 744 N N . PHE A 1 91 ? 4.989 4.522 -18.485 1.00 83.69 91 PHE A N 1
ATOM 745 C CA . PHE A 1 91 ? 4.096 3.751 -17.611 1.00 83.69 91 PHE A CA 1
ATOM 746 C C . PHE A 1 91 ? 2.613 3.921 -17.938 1.00 83.69 91 PHE A C 1
ATOM 748 O O . PHE A 1 91 ? 1.837 3.010 -17.684 1.00 83.69 91 PHE A O 1
ATOM 755 N N . GLN A 1 92 ? 2.227 5.034 -18.559 1.00 82.00 92 GLN A N 1
ATOM 756 C CA . GLN A 1 92 ? 0.860 5.277 -19.027 1.00 82.00 92 GLN A CA 1
ATOM 757 C C . GLN A 1 92 ? 0.515 4.592 -20.356 1.00 82.00 92 GLN A C 1
ATOM 759 O O . GLN A 1 92 ? -0.637 4.645 -20.787 1.00 82.00 92 GLN A O 1
ATOM 764 N N . ARG A 1 93 ? 1.491 3.986 -21.038 1.00 86.19 93 ARG A N 1
ATOM 765 C CA . ARG A 1 93 ? 1.300 3.360 -22.358 1.00 86.19 93 ARG A CA 1
ATOM 766 C C . ARG A 1 93 ? 1.706 1.892 -22.396 1.00 86.19 93 ARG A C 1
ATOM 768 O O . ARG A 1 93 ? 1.229 1.158 -23.257 1.00 86.19 93 ARG A O 1
ATOM 775 N N . THR A 1 94 ? 2.558 1.463 -21.474 1.00 89.50 94 THR A N 1
ATOM 776 C CA . THR A 1 94 ? 3.063 0.093 -21.427 1.00 89.50 94 THR A CA 1
ATOM 777 C C . THR A 1 94 ? 2.112 -0.814 -20.662 1.00 89.50 94 THR A C 1
ATOM 779 O O . THR A 1 94 ? 1.756 -0.543 -19.516 1.00 89.50 94 THR A O 1
ATOM 782 N N . VAL A 1 95 ? 1.721 -1.917 -21.297 1.00 91.88 95 VAL A N 1
ATOM 783 C CA . VAL A 1 95 ? 0.901 -2.962 -20.680 1.00 91.88 95 VAL A CA 1
ATOM 784 C C . VAL A 1 95 ? 1.808 -3.944 -19.946 1.00 91.88 95 VAL A C 1
ATOM 786 O O . VAL A 1 95 ? 2.754 -4.470 -20.524 1.00 91.88 95 VAL A O 1
ATOM 789 N N . PHE A 1 96 ? 1.476 -4.242 -18.695 1.00 93.50 96 PHE A N 1
ATOM 790 C CA . PHE A 1 96 ? 2.157 -5.224 -17.861 1.00 93.50 96 PHE A CA 1
ATOM 791 C C . PHE A 1 96 ? 1.206 -6.388 -17.530 1.00 93.50 96 PHE A C 1
ATOM 793 O O . PHE A 1 96 ? 0.599 -6.428 -16.455 1.00 93.50 96 PHE A O 1
ATOM 800 N N . PRO A 1 97 ? 1.034 -7.361 -18.445 1.00 93.50 97 PRO A N 1
ATOM 801 C CA . PRO A 1 97 ? -0.033 -8.362 -18.358 1.00 93.50 97 PRO A CA 1
ATOM 802 C C . PRO A 1 97 ? 0.122 -9.361 -17.201 1.00 93.50 97 PRO A C 1
ATOM 804 O O . PRO A 1 97 ? -0.853 -10.011 -16.815 1.00 93.50 97 PRO A O 1
ATOM 807 N N . LYS A 1 98 ? 1.339 -9.521 -16.665 1.00 94.25 98 LYS A N 1
ATOM 808 C CA . LYS A 1 98 ? 1.653 -10.443 -15.561 1.00 94.25 98 LYS A CA 1
ATOM 809 C C . LYS A 1 98 ? 1.969 -9.737 -14.242 1.00 94.25 98 LYS A C 1
ATOM 811 O O . LYS A 1 98 ? 2.206 -10.425 -13.256 1.00 94.25 98 LYS A O 1
ATOM 816 N N . LEU A 1 99 ? 1.954 -8.404 -14.207 1.00 94.44 99 LEU A N 1
ATOM 817 C CA . LEU A 1 99 ? 2.367 -7.650 -13.029 1.00 94.44 99 LEU A CA 1
ATOM 818 C C . LEU A 1 99 ? 1.322 -7.758 -11.919 1.00 94.44 99 LEU A C 1
ATOM 820 O O . LEU A 1 99 ? 0.178 -7.334 -12.081 1.00 94.44 99 LEU A O 1
ATOM 824 N N . GLU A 1 100 ? 1.743 -8.316 -10.789 1.00 95.12 100 GLU A N 1
ATOM 825 C CA . GLU A 1 100 ? 0.916 -8.524 -9.600 1.00 95.12 100 GLU A CA 1
ATOM 826 C C . GLU A 1 100 ? 1.241 -7.522 -8.492 1.00 95.12 100 GLU A C 1
ATOM 828 O O . GLU A 1 100 ? 0.363 -7.176 -7.697 1.00 95.12 100 GLU A O 1
ATOM 833 N N . GLU A 1 101 ? 2.485 -7.040 -8.444 1.00 93.44 101 GLU A N 1
ATOM 834 C CA . GLU A 1 101 ? 2.967 -6.119 -7.420 1.00 93.44 101 GLU A CA 1
ATOM 835 C C . GLU A 1 101 ? 3.665 -4.907 -8.047 1.00 93.44 101 GLU A C 1
ATOM 837 O O . GLU A 1 101 ? 4.646 -5.054 -8.778 1.00 93.44 101 GLU A O 1
ATOM 842 N N . LEU A 1 102 ? 3.174 -3.708 -7.734 1.00 92.00 102 LEU A N 1
ATOM 843 C CA . LEU A 1 102 ? 3.733 -2.444 -8.207 1.00 92.00 102 LEU A CA 1
ATOM 844 C C . LEU A 1 102 ? 4.035 -1.527 -7.026 1.00 92.00 102 LEU A C 1
ATOM 846 O O . LEU A 1 102 ? 3.150 -1.231 -6.228 1.00 92.00 102 LEU A O 1
ATOM 850 N N . GLU A 1 103 ? 5.264 -1.033 -6.953 1.00 90.06 103 GLU A N 1
ATOM 851 C CA . GLU A 1 103 ? 5.637 0.119 -6.138 1.00 90.06 103 GLU A CA 1
ATOM 852 C C . GLU A 1 103 ? 6.104 1.235 -7.066 1.00 90.06 103 GLU A C 1
ATOM 854 O O . GLU A 1 103 ? 7.024 1.033 -7.858 1.00 90.06 103 GLU A O 1
ATOM 859 N N . ALA A 1 104 ? 5.460 2.398 -6.996 1.00 85.94 104 ALA A N 1
ATOM 860 C CA . ALA A 1 104 ? 5.829 3.535 -7.824 1.00 85.94 104 ALA A CA 1
ATOM 861 C C . ALA A 1 104 ? 5.506 4.881 -7.151 1.00 85.94 104 ALA A C 1
ATOM 863 O O . ALA A 1 104 ? 4.565 4.980 -6.355 1.00 85.94 104 ALA A O 1
ATOM 864 N N . PRO A 1 105 ? 6.245 5.944 -7.503 1.00 82.00 105 PRO A N 1
ATOM 865 C CA . PRO A 1 105 ? 5.876 7.315 -7.188 1.00 82.00 105 PRO A CA 1
ATOM 866 C C . PRO A 1 105 ? 4.541 7.700 -7.839 1.00 82.00 105 PRO A C 1
ATOM 868 O O . PRO A 1 105 ? 4.243 7.305 -8.970 1.00 82.00 105 PRO A O 1
ATOM 871 N N . VAL A 1 106 ? 3.732 8.493 -7.142 1.00 81.56 106 VAL A N 1
ATOM 872 C CA . VAL A 1 106 ? 2.390 8.878 -7.608 1.00 81.56 106 VAL A CA 1
ATOM 873 C C . VAL A 1 106 ? 2.386 9.676 -8.919 1.00 81.56 106 VAL A C 1
ATOM 875 O O . VAL A 1 106 ? 1.502 9.516 -9.763 1.00 81.56 106 VAL A O 1
ATOM 878 N N . ASP A 1 107 ? 3.405 10.500 -9.138 1.00 78.00 107 ASP A N 1
ATOM 879 C CA . ASP A 1 107 ? 3.613 11.311 -10.339 1.00 78.00 107 ASP A CA 1
ATOM 880 C C . ASP A 1 107 ? 3.841 10.462 -11.601 1.00 78.00 107 ASP A C 1
ATOM 882 O O . ASP A 1 107 ? 3.620 10.935 -12.717 1.00 78.00 107 ASP A O 1
ATOM 886 N N . MET A 1 108 ? 4.227 9.193 -11.437 1.00 79.88 108 MET A N 1
ATOM 887 C CA . MET A 1 108 ? 4.349 8.238 -12.541 1.00 79.88 108 MET A CA 1
ATOM 888 C C . MET A 1 108 ? 3.019 7.586 -12.922 1.00 79.88 108 MET A C 1
ATOM 890 O O . MET A 1 108 ? 2.849 7.186 -14.072 1.00 79.88 108 MET A O 1
ATOM 894 N N . LEU A 1 109 ? 2.086 7.475 -11.975 1.00 80.38 109 LEU A N 1
ATOM 895 C CA . LEU A 1 109 ? 0.806 6.788 -12.174 1.00 80.38 109 LEU A CA 1
ATOM 896 C C . LEU A 1 109 ? -0.304 7.753 -12.610 1.00 80.38 109 LEU A C 1
ATOM 898 O O . LEU A 1 109 ? -1.175 7.381 -13.398 1.00 80.38 109 LEU A O 1
ATOM 902 N N . THR A 1 110 ? -0.231 9.004 -12.152 1.00 75.94 110 THR A N 1
ATOM 903 C CA . THR A 1 110 ? -1.204 10.065 -12.450 1.00 75.94 110 THR A CA 1
ATOM 904 C C . THR A 1 110 ? -1.064 10.598 -13.867 1.00 75.94 110 THR A C 1
ATOM 906 O O . THR A 1 110 ? 0.043 10.875 -14.320 1.00 75.94 110 THR A O 1
ATOM 909 N N . ALA A 1 111 ? -2.173 10.824 -14.577 1.00 67.31 111 ALA A N 1
ATOM 910 C CA . ALA A 1 111 ? -2.194 11.549 -15.855 1.00 67.31 111 ALA A CA 1
ATOM 911 C C . ALA A 1 111 ? -2.795 12.964 -15.689 1.00 67.31 111 ALA A C 1
ATOM 913 O O . ALA A 1 111 ? -3.627 13.171 -14.797 1.00 67.31 111 ALA A O 1
ATOM 914 N N . PRO A 1 112 ? -2.314 13.972 -16.445 1.00 62.31 112 PRO A N 1
ATOM 915 C CA . PRO A 1 112 ? -2.697 15.370 -16.231 1.00 62.31 112 PRO A CA 1
ATOM 916 C C . PRO A 1 112 ? -4.144 15.648 -16.658 1.00 62.31 112 PRO A C 1
ATOM 918 O O . PRO A 1 112 ? -4.749 16.598 -16.185 1.00 62.31 112 PRO A O 1
ATOM 921 N N . ASP A 1 113 ? -4.683 14.795 -17.521 1.00 64.00 113 ASP A N 1
ATOM 922 C CA . ASP A 1 113 ? -5.998 14.838 -18.153 1.00 64.00 113 ASP A CA 1
ATOM 923 C C . ASP A 1 113 ? -7.055 13.970 -17.448 1.00 64.00 113 ASP A C 1
ATOM 925 O O . ASP A 1 113 ? -8.197 13.890 -17.899 1.00 64.00 113 ASP A O 1
ATOM 929 N N . LEU A 1 114 ? -6.707 13.316 -16.335 1.00 61.19 114 LEU A N 1
ATOM 930 C CA . LEU A 1 114 ? -7.672 12.512 -15.589 1.00 61.19 114 LEU A CA 1
ATOM 931 C C . LEU A 1 114 ? -8.654 13.377 -14.803 1.00 61.19 114 LEU A C 1
ATOM 933 O O . LEU A 1 114 ? -8.269 14.434 -14.298 1.00 61.19 114 LEU A O 1
ATOM 937 N N . PRO A 1 115 ? -9.887 12.875 -14.585 1.00 59.97 115 PRO A N 1
ATOM 938 C CA . PRO A 1 115 ? -10.758 13.405 -13.548 1.00 59.97 115 PRO A CA 1
ATOM 939 C C . PRO A 1 115 ? -9.982 13.535 -12.234 1.00 59.97 115 PRO A C 1
ATOM 941 O O . PRO A 1 115 ? -9.212 12.637 -11.877 1.00 59.97 115 PRO A O 1
ATOM 944 N N . SER A 1 116 ? -10.214 14.628 -11.506 1.00 60.12 116 SER A N 1
ATOM 945 C CA . SER A 1 116 ? -9.466 15.028 -10.304 1.00 60.12 116 SER A CA 1
ATOM 946 C C . SER A 1 116 ? -9.483 14.016 -9.152 1.00 60.12 116 SER A C 1
ATOM 948 O O . SER A 1 116 ? -8.834 14.243 -8.141 1.00 60.12 116 SER A O 1
ATOM 950 N N . ASN A 1 117 ? -10.181 12.885 -9.283 1.00 60.56 117 ASN A N 1
ATOM 951 C CA . ASN A 1 117 ? -10.268 11.841 -8.268 1.00 60.56 117 ASN A CA 1
ATOM 952 C C . ASN A 1 117 ? -9.558 10.516 -8.620 1.00 60.56 117 ASN A C 1
ATOM 954 O O . ASN A 1 117 ? -9.462 9.647 -7.751 1.00 60.56 117 ASN A O 1
ATOM 958 N N . ARG A 1 118 ? -9.039 10.328 -9.844 1.00 67.44 118 ARG A N 1
ATOM 959 C CA . ARG A 1 118 ? -8.399 9.061 -10.257 1.00 67.44 118 ARG A CA 1
ATOM 960 C C . ARG A 1 118 ? -6.875 9.143 -10.263 1.00 67.44 118 ARG A C 1
ATOM 962 O O . ARG A 1 118 ? -6.296 10.066 -10.832 1.00 67.44 118 ARG A O 1
ATOM 969 N N . ILE A 1 119 ? -6.229 8.118 -9.699 1.00 68.44 119 ILE A N 1
ATOM 970 C CA . ILE A 1 119 ? -4.765 7.962 -9.776 1.00 68.44 119 ILE A CA 1
ATOM 971 C C . ILE A 1 119 ? -4.341 7.403 -11.122 1.00 68.44 119 ILE A C 1
ATOM 973 O O . ILE A 1 119 ? -3.364 7.872 -11.676 1.00 68.44 119 ILE A O 1
ATOM 977 N N . PHE A 1 120 ? -5.046 6.409 -11.656 1.00 71.56 120 PHE A N 1
ATOM 978 C CA . PHE A 1 120 ? -4.601 5.697 -12.852 1.00 71.56 120 PHE A CA 1
ATOM 979 C C . PHE A 1 120 ? -5.222 6.266 -14.122 1.00 71.56 120 PHE A C 1
ATOM 981 O O . PHE A 1 120 ? -6.446 6.357 -14.228 1.00 71.56 120 PHE A O 1
ATOM 988 N N . GLY A 1 121 ? -4.360 6.569 -15.098 1.00 65.94 121 GLY A N 1
ATOM 989 C CA . GLY A 1 121 ? -4.757 6.981 -16.448 1.00 65.94 121 GLY A CA 1
ATOM 990 C C . GLY A 1 121 ? -5.510 5.892 -17.196 1.00 65.94 121 GLY A C 1
ATOM 991 O O . GLY A 1 121 ? -6.598 6.110 -17.722 1.00 65.94 121 GLY A O 1
ATOM 992 N N . ASN A 1 122 ? -4.935 4.691 -17.188 1.00 75.00 122 ASN A N 1
ATOM 993 C CA . ASN A 1 122 ? -5.505 3.527 -17.836 1.00 75.00 122 ASN A CA 1
ATOM 994 C C . ASN A 1 122 ? -5.246 2.267 -16.999 1.00 75.00 122 ASN A C 1
ATOM 996 O O . ASN A 1 122 ? -4.113 1.825 -16.828 1.00 75.00 122 ASN A O 1
ATOM 1000 N N . LEU A 1 123 ? -6.318 1.683 -16.473 1.00 73.88 123 LEU A N 1
ATOM 1001 C CA . LEU A 1 123 ? -6.259 0.498 -15.614 1.00 73.88 123 LEU A CA 1
ATOM 1002 C C . LEU A 1 123 ? -6.032 -0.790 -16.411 1.00 73.88 123 LEU A C 1
ATOM 1004 O O . LEU A 1 123 ? -5.554 -1.774 -15.848 1.00 73.88 123 LEU A O 1
ATOM 1008 N N . SER A 1 124 ? -6.312 -0.786 -17.722 1.00 79.56 124 SER A N 1
ATOM 1009 C CA . SER A 1 124 ? -6.076 -1.948 -18.589 1.00 79.56 124 SER A CA 1
ATOM 1010 C C . SER A 1 124 ? -4.591 -2.288 -18.729 1.00 79.56 124 SER A C 1
ATOM 1012 O O . SER A 1 124 ? -4.252 -3.357 -19.228 1.00 79.56 124 SER A O 1
ATOM 1014 N N . LEU A 1 125 ? -3.702 -1.391 -18.293 1.00 85.88 125 LEU A N 1
ATOM 1015 C CA . LEU A 1 125 ? -2.260 -1.605 -18.288 1.00 85.88 125 LEU A CA 1
ATOM 1016 C C . LEU A 1 125 ? -1.822 -2.615 -17.221 1.00 85.88 125 LEU A C 1
ATOM 1018 O O . LEU A 1 125 ? -0.763 -3.215 -17.373 1.00 85.88 125 LEU A O 1
ATOM 1022 N N . TYR A 1 126 ? -2.625 -2.839 -16.174 1.00 91.00 126 TYR A N 1
ATOM 1023 C CA . TYR A 1 126 ? -2.252 -3.689 -15.038 1.00 91.00 126 TYR A CA 1
ATOM 1024 C C . TYR A 1 126 ? -3.355 -4.706 -14.691 1.00 91.00 126 TYR A C 1
ATOM 1026 O O . TYR A 1 126 ? -3.894 -4.698 -13.580 1.00 91.00 126 TYR A O 1
ATOM 1034 N N . PRO A 1 127 ? -3.712 -5.613 -15.619 1.00 91.69 127 PRO A N 1
ATOM 1035 C CA . PRO A 1 127 ? -4.883 -6.480 -15.477 1.00 91.69 127 PRO A CA 1
ATOM 1036 C C . PRO A 1 127 ? -4.785 -7.485 -14.321 1.00 91.69 127 PRO A C 1
ATOM 1038 O O . PRO A 1 127 ? -5.801 -8.038 -13.921 1.00 91.69 127 PRO A O 1
ATOM 1041 N N . LYS A 1 128 ? -3.588 -7.742 -13.778 1.00 94.62 128 LYS A N 1
ATOM 1042 C CA . LYS A 1 128 ? -3.366 -8.679 -12.664 1.00 94.62 128 LYS A CA 1
ATOM 1043 C C . LYS A 1 128 ? -2.875 -8.009 -11.383 1.00 94.62 128 LYS A C 1
ATOM 1045 O O . LYS A 1 128 ? -2.457 -8.709 -10.465 1.00 94.62 128 LYS A O 1
ATOM 1050 N N . LEU A 1 129 ? -2.925 -6.680 -11.293 1.00 94.62 129 LEU A N 1
ATOM 1051 C CA . LEU A 1 129 ? -2.355 -5.968 -10.154 1.00 94.62 129 LEU A CA 1
ATOM 1052 C C . LEU A 1 129 ? -3.129 -6.257 -8.864 1.00 94.62 129 LEU A C 1
ATOM 1054 O O . LEU A 1 129 ? -4.317 -5.956 -8.752 1.00 94.62 129 LEU A O 1
ATOM 1058 N N . ARG A 1 130 ? -2.428 -6.812 -7.872 1.00 96.00 130 ARG A N 1
ATOM 1059 C CA . ARG A 1 130 ? -2.986 -7.227 -6.577 1.00 96.00 130 ARG A CA 1
ATOM 1060 C C . ARG A 1 130 ? -2.414 -6.453 -5.403 1.00 96.00 130 ARG A C 1
ATOM 1062 O O . ARG A 1 130 ? -3.129 -6.290 -4.411 1.00 96.00 130 ARG A O 1
ATOM 1069 N N . LYS A 1 131 ? -1.164 -5.999 -5.490 1.00 95.31 131 LYS A N 1
ATOM 1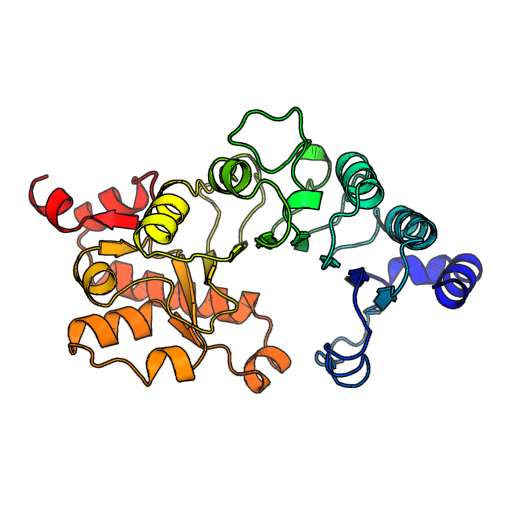070 C CA . LYS A 1 131 ? -0.514 -5.190 -4.455 1.00 95.31 131 LYS A CA 1
ATOM 1071 C C . LYS A 1 131 ? 0.025 -3.912 -5.068 1.00 95.31 131 LYS A C 1
ATOM 1073 O O . LYS A 1 131 ? 0.795 -3.959 -6.024 1.00 95.31 131 LYS A O 1
ATOM 1078 N N . LEU A 1 132 ? -0.382 -2.783 -4.510 1.00 93.75 132 LEU A N 1
ATOM 1079 C CA . LEU A 1 132 ? 0.036 -1.471 -4.974 1.00 93.75 132 LEU A CA 1
ATOM 1080 C C . LEU A 1 132 ? 0.628 -0.686 -3.814 1.00 93.75 132 LEU A C 1
ATOM 1082 O O . LEU A 1 132 ? -0.035 -0.496 -2.795 1.00 93.75 132 LEU A O 1
ATOM 1086 N N . ARG A 1 133 ? 1.846 -0.185 -3.999 1.00 91.38 133 ARG A N 1
ATOM 1087 C CA . ARG A 1 133 ? 2.458 0.823 -3.145 1.00 91.38 133 ARG A CA 1
ATOM 1088 C C . ARG A 1 133 ? 2.626 2.122 -3.918 1.00 91.38 133 ARG A C 1
ATOM 1090 O O . ARG A 1 133 ? 3.291 2.153 -4.950 1.00 91.38 133 ARG A O 1
ATOM 1097 N N . VAL A 1 134 ? 2.015 3.181 -3.405 1.00 88.00 134 VAL A N 1
ATOM 1098 C CA . VAL A 1 134 ? 2.112 4.531 -3.956 1.00 88.00 134 VAL A CA 1
ATOM 1099 C C . VAL A 1 134 ? 2.863 5.404 -2.965 1.00 88.00 134 VAL A C 1
ATOM 1101 O O . VAL A 1 134 ? 2.469 5.500 -1.800 1.00 88.00 134 VAL A O 1
ATOM 1104 N N . SER A 1 135 ? 3.928 6.038 -3.442 1.00 83.44 135 SER A N 1
ATOM 1105 C CA . SER A 1 135 ? 4.727 6.974 -2.652 1.00 83.44 135 SER A CA 1
ATOM 1106 C C . SER A 1 135 ? 4.504 8.403 -3.142 1.00 83.44 135 SER A C 1
ATOM 1108 O O . SER A 1 135 ? 4.621 8.690 -4.335 1.00 83.44 135 SER A O 1
ATOM 1110 N N . TYR A 1 136 ? 4.182 9.290 -2.210 1.00 78.25 136 TYR A N 1
ATOM 1111 C CA . TYR A 1 136 ? 3.935 10.709 -2.407 1.00 78.25 136 TYR A CA 1
ATOM 1112 C C . TYR A 1 136 ? 5.128 11.475 -1.836 1.00 78.25 136 TYR A C 1
ATOM 1114 O O . TYR A 1 136 ? 5.493 11.292 -0.676 1.00 78.25 136 TYR A O 1
ATOM 1122 N N . ASP A 1 137 ? 5.742 12.307 -2.668 1.00 69.56 137 ASP A N 1
ATOM 1123 C CA . ASP A 1 137 ? 6.924 13.092 -2.322 1.00 69.56 137 ASP A CA 1
ATOM 1124 C C . ASP A 1 137 ? 6.574 14.576 -2.467 1.00 69.56 137 ASP A C 1
ATOM 1126 O O . ASP A 1 137 ? 6.286 15.042 -3.570 1.00 69.56 137 ASP A O 1
ATOM 1130 N N . GLU A 1 138 ? 6.520 15.283 -1.341 1.00 58.84 138 GLU A N 1
ATOM 1131 C CA . GLU A 1 138 ? 6.009 16.654 -1.235 1.00 58.84 138 GLU A CA 1
ATOM 1132 C C . GLU A 1 138 ? 6.934 17.697 -1.871 1.00 58.84 138 GLU A C 1
ATOM 1134 O O . GLU A 1 138 ? 6.465 18.738 -2.331 1.00 58.84 138 GLU A O 1
ATOM 1139 N N . GLU A 1 139 ? 8.231 17.396 -2.012 1.00 57.72 139 GLU A N 1
ATOM 1140 C CA . GLU A 1 139 ? 9.183 18.289 -2.688 1.00 57.72 139 GLU A CA 1
ATOM 1141 C C . GLU A 1 139 ? 8.868 18.465 -4.189 1.00 57.72 139 GLU A C 1
ATOM 1143 O O . GLU A 1 139 ? 9.466 19.296 -4.879 1.00 57.72 139 GLU A O 1
ATOM 1148 N N . LYS A 1 140 ? 7.917 17.690 -4.725 1.00 58.56 140 LYS A N 1
ATOM 1149 C CA . LYS A 1 140 ? 7.517 17.700 -6.130 1.00 58.56 140 LYS A CA 1
ATOM 1150 C C . LYS A 1 140 ? 6.177 18.423 -6.286 1.00 58.56 140 LYS A C 1
ATOM 1152 O O . LYS A 1 140 ? 5.129 17.905 -5.919 1.00 58.56 140 LYS A O 1
ATOM 1157 N N . TYR A 1 141 ? 6.242 19.627 -6.856 1.00 44.28 141 TYR A N 1
ATOM 1158 C CA . TYR A 1 141 ? 5.131 20.477 -7.311 1.00 44.28 141 TYR A CA 1
ATOM 1159 C C . TYR A 1 141 ? 3.780 19.754 -7.518 1.00 44.28 141 TYR A C 1
ATOM 1161 O O . TYR A 1 141 ? 3.680 18.848 -8.344 1.00 44.28 141 TYR A O 1
ATOM 1169 N N . GLY A 1 142 ? 2.722 20.234 -6.848 1.00 51.16 142 GLY A N 1
ATOM 1170 C CA . GLY A 1 142 ? 1.329 19.851 -7.132 1.00 51.16 142 GLY A CA 1
ATOM 1171 C C . GLY A 1 142 ? 0.669 18.865 -6.157 1.00 51.16 142 GLY A C 1
ATOM 1172 O O . GLY A 1 142 ? -0.373 18.311 -6.497 1.00 51.16 142 GLY A O 1
ATOM 1173 N N . ALA A 1 143 ? 1.222 18.665 -4.952 1.00 47.31 143 ALA A N 1
ATOM 1174 C CA . ALA A 1 143 ? 0.698 17.738 -3.933 1.00 47.31 143 ALA A CA 1
ATOM 1175 C C . ALA A 1 143 ? -0.809 17.898 -3.621 1.00 47.31 143 ALA A C 1
ATOM 1177 O O . ALA A 1 143 ? -1.471 16.925 -3.261 1.00 47.31 143 ALA A O 1
ATOM 1178 N N . VAL A 1 144 ? -1.370 19.095 -3.829 1.00 49.66 144 VAL A N 1
ATOM 1179 C CA . VAL A 1 144 ? -2.791 19.406 -3.596 1.00 49.66 144 VAL A CA 1
ATOM 1180 C C . VAL A 1 144 ? -3.723 18.532 -4.448 1.00 49.66 144 VAL A C 1
ATOM 1182 O O . VAL A 1 144 ? -4.676 17.974 -3.915 1.00 49.66 144 VAL A O 1
ATOM 1185 N N . ASP A 1 145 ? -3.403 18.307 -5.726 1.00 56.97 145 ASP A N 1
ATOM 1186 C CA . ASP A 1 145 ? -4.236 17.506 -6.641 1.00 56.97 145 ASP A CA 1
ATOM 1187 C C . ASP A 1 145 ? -4.214 16.017 -6.305 1.00 56.97 145 ASP A C 1
ATOM 1189 O O . ASP A 1 145 ? -5.116 15.251 -6.639 1.00 56.97 145 ASP A O 1
ATOM 1193 N N . VAL A 1 146 ? -3.133 15.571 -5.684 1.00 58.50 146 VAL A N 1
ATOM 1194 C CA . VAL A 1 146 ? -2.840 14.157 -5.552 1.00 58.50 146 VAL A CA 1
ATOM 1195 C C . VAL A 1 146 ? -3.592 13.544 -4.363 1.00 58.50 146 VAL A C 1
ATOM 1197 O O . VAL A 1 146 ? -4.061 12.409 -4.449 1.00 58.50 146 VAL A O 1
ATOM 1200 N N . PHE A 1 147 ? -3.808 14.313 -3.294 1.00 61.56 147 PHE A N 1
ATOM 1201 C CA . PHE A 1 147 ? -4.667 13.897 -2.181 1.00 61.56 147 PHE A CA 1
ATOM 1202 C C . PHE A 1 147 ? -6.157 13.888 -2.537 1.00 61.56 147 PHE A C 1
ATOM 1204 O O . PHE A 1 147 ? -6.949 13.225 -1.862 1.00 61.56 147 PHE A O 1
ATOM 1211 N N . GLU A 1 148 ? -6.553 14.599 -3.590 1.00 66.12 148 GLU A N 1
ATOM 1212 C CA . GLU A 1 148 ? -7.906 14.524 -4.150 1.00 66.12 148 GLU A CA 1
ATOM 1213 C C . GLU A 1 148 ? -8.101 13.270 -5.007 1.00 66.12 148 GLU A C 1
ATOM 1215 O O . GLU A 1 148 ? -9.194 12.698 -5.044 1.00 66.12 148 GLU A O 1
ATOM 1220 N N . ARG A 1 149 ? -7.014 12.767 -5.597 1.00 71.62 149 ARG A N 1
ATOM 1221 C CA . ARG A 1 149 ? -6.971 11.552 -6.410 1.00 71.62 149 ARG A CA 1
ATOM 1222 C C . ARG A 1 149 ? -6.743 10.312 -5.550 1.00 71.62 149 ARG A C 1
ATOM 1224 O O . ARG A 1 149 ? -5.724 9.669 -5.700 1.00 71.62 149 ARG A O 1
ATOM 1231 N N . GLN A 1 150 ? -7.648 9.946 -4.644 1.00 80.69 150 GLN A N 1
ATOM 1232 C CA . GLN A 1 150 ? -7.486 8.737 -3.803 1.00 80.69 150 GLN A CA 1
ATOM 1233 C C . GLN A 1 150 ? -8.581 7.684 -4.018 1.00 80.69 150 GLN A C 1
ATOM 1235 O O . GLN A 1 150 ? -8.951 6.949 -3.100 1.00 80.69 150 GLN A O 1
ATOM 1240 N N . ASP A 1 151 ? -9.095 7.591 -5.245 1.00 85.56 151 ASP A N 1
ATOM 1241 C CA . ASP A 1 151 ? -10.051 6.557 -5.633 1.00 85.56 151 ASP A CA 1
ATOM 1242 C C . ASP A 1 151 ? -9.367 5.366 -6.326 1.00 85.56 151 ASP A C 1
ATOM 1244 O O . ASP A 1 151 ? -8.912 5.449 -7.471 1.00 85.56 151 ASP A O 1
ATOM 1248 N N . PHE A 1 152 ? -9.322 4.235 -5.619 1.00 87.94 152 PHE A N 1
ATOM 1249 C CA . PHE A 1 152 ? -8.766 2.962 -6.080 1.00 87.94 152 PHE A CA 1
ATOM 1250 C C . PHE A 1 152 ? -9.849 1.947 -6.465 1.00 87.94 152 PHE A C 1
ATOM 1252 O O . PHE A 1 152 ? -9.525 0.806 -6.795 1.00 87.94 152 PHE A O 1
ATOM 1259 N N . THR A 1 153 ? -11.133 2.320 -6.424 1.00 87.44 153 THR A N 1
ATOM 1260 C CA . THR A 1 153 ? -12.265 1.387 -6.605 1.00 87.44 153 THR A CA 1
ATOM 1261 C C . THR A 1 153 ? -12.265 0.677 -7.956 1.00 87.44 153 THR A C 1
ATOM 1263 O O . THR A 1 153 ? -12.788 -0.427 -8.080 1.00 87.44 153 THR A O 1
ATOM 1266 N N . ALA A 1 154 ? -11.629 1.274 -8.960 1.00 84.56 154 ALA A N 1
ATOM 1267 C CA . ALA A 1 154 ? -11.548 0.719 -10.300 1.00 84.56 154 ALA A CA 1
ATOM 1268 C C . ALA A 1 154 ? -10.456 -0.368 -10.465 1.00 84.56 154 ALA A C 1
ATOM 1270 O O . ALA A 1 154 ? -10.407 -1.040 -11.495 1.00 84.56 154 ALA A O 1
ATOM 1271 N N . LEU A 1 155 ? -9.600 -0.597 -9.458 1.00 88.38 155 LEU A N 1
ATOM 1272 C CA . LEU A 1 155 ? -8.615 -1.685 -9.460 1.00 88.38 155 LEU A CA 1
ATOM 1273 C C . LEU A 1 155 ? -9.252 -3.005 -8.996 1.00 88.38 155 LEU A C 1
ATOM 1275 O O . LEU A 1 155 ? -9.118 -3.420 -7.845 1.00 88.38 155 LEU A O 1
ATOM 1279 N N . ALA A 1 156 ? -9.930 -3.691 -9.917 1.00 87.81 156 ALA A N 1
ATOM 1280 C CA . ALA A 1 156 ? -10.746 -4.876 -9.632 1.00 87.81 156 ALA A CA 1
ATOM 1281 C C . ALA A 1 156 ? -9.999 -6.062 -8.982 1.00 87.81 156 ALA A C 1
ATOM 1283 O O . ALA A 1 156 ? -10.625 -6.897 -8.333 1.00 87.81 156 ALA A O 1
ATOM 1284 N N . HIS A 1 157 ? -8.674 -6.143 -9.090 1.00 93.69 157 HIS A N 1
ATOM 1285 C CA . HIS A 1 157 ? -7.887 -7.231 -8.493 1.00 93.69 157 HIS A CA 1
ATOM 1286 C C . HIS A 1 157 ? -7.080 -6.806 -7.261 1.00 93.69 157 HIS A C 1
ATOM 1288 O O . HIS A 1 157 ? -6.410 -7.641 -6.648 1.00 93.69 157 HIS A O 1
ATOM 1294 N N . LEU A 1 158 ? -7.169 -5.535 -6.857 1.00 94.81 158 LEU A N 1
ATOM 1295 C CA . LEU A 1 158 ? -6.391 -5.005 -5.746 1.00 94.81 158 LEU A CA 1
ATOM 1296 C C . LEU A 1 158 ? -6.811 -5.642 -4.421 1.00 94.81 158 LEU A C 1
ATOM 1298 O O . LEU A 1 158 ? -7.966 -5.589 -4.018 1.00 94.81 158 LEU A O 1
ATOM 1302 N N . THR A 1 159 ? -5.837 -6.202 -3.715 1.00 96.12 159 THR A N 1
ATOM 1303 C CA . THR A 1 159 ? -6.017 -6.826 -2.395 1.00 96.12 159 THR A CA 1
ATOM 1304 C C . THR A 1 159 ? -5.233 -6.105 -1.304 1.00 96.12 159 THR A C 1
ATOM 1306 O O . THR A 1 159 ? -5.662 -6.111 -0.153 1.00 96.12 159 THR A O 1
ATOM 1309 N N . HIS A 1 160 ? -4.115 -5.469 -1.661 1.00 96.25 160 HIS A N 1
ATOM 1310 C CA . HIS A 1 160 ? -3.238 -4.764 -0.733 1.00 96.25 160 HIS A CA 1
ATOM 1311 C C . HIS A 1 160 ? -2.931 -3.376 -1.279 1.00 96.25 160 HIS A C 1
ATOM 1313 O O . HIS A 1 160 ? -2.475 -3.243 -2.417 1.00 96.25 160 HIS A O 1
ATOM 1319 N N . LEU A 1 161 ? -3.148 -2.358 -0.455 1.00 94.69 161 LEU A N 1
ATOM 1320 C CA . LEU A 1 161 ? -2.806 -0.980 -0.772 1.00 94.69 161 LEU A CA 1
ATOM 1321 C C . LEU A 1 161 ? -1.827 -0.448 0.269 1.00 94.69 161 LEU A C 1
ATOM 1323 O O . LEU A 1 161 ? -2.058 -0.602 1.463 1.00 94.69 161 LEU A O 1
ATOM 1327 N N . TYR A 1 162 ? -0.757 0.193 -0.177 1.00 93.56 162 TYR A N 1
ATOM 1328 C CA . TYR A 1 162 ? 0.194 0.893 0.674 1.00 93.56 162 TYR A CA 1
ATOM 1329 C C . TYR A 1 162 ? 0.336 2.325 0.180 1.00 93.56 162 TYR A C 1
ATOM 1331 O O . TYR A 1 162 ? 0.682 2.547 -0.978 1.00 93.56 162 TYR A O 1
ATOM 1339 N N . LEU A 1 163 ? 0.112 3.293 1.059 1.00 89.44 163 LEU A N 1
ATOM 1340 C CA . LEU A 1 163 ? 0.261 4.713 0.766 1.00 89.44 163 LEU A CA 1
ATOM 1341 C C . LEU A 1 163 ? 1.340 5.296 1.675 1.00 89.44 163 LEU A C 1
ATOM 1343 O O . LEU A 1 163 ? 1.212 5.232 2.895 1.00 89.44 163 LEU A O 1
ATOM 1347 N N . SER A 1 164 ? 2.392 5.846 1.075 1.00 85.69 164 SER A N 1
ATOM 1348 C CA . SER A 1 164 ? 3.474 6.534 1.784 1.00 85.69 164 SER A CA 1
ATOM 1349 C C . SER A 1 164 ? 3.424 8.014 1.459 1.00 85.69 164 SER A C 1
ATOM 1351 O O . SER A 1 164 ? 3.705 8.370 0.324 1.00 85.69 164 SER A O 1
ATOM 1353 N N . TYR A 1 165 ? 3.036 8.869 2.394 1.00 80.62 165 TYR A N 1
ATOM 1354 C CA . TYR A 1 165 ? 2.847 10.295 2.141 1.00 80.62 165 TYR A CA 1
ATOM 1355 C C . TYR A 1 165 ? 3.540 11.167 3.176 1.00 80.62 165 TYR A C 1
ATOM 1357 O O . TYR A 1 165 ? 3.950 10.718 4.249 1.00 80.62 165 TYR A O 1
ATOM 1365 N N . TYR A 1 166 ? 3.667 12.440 2.833 1.00 78.31 166 TYR A N 1
ATOM 1366 C CA . TYR A 1 166 ? 4.060 13.475 3.765 1.00 78.31 166 TYR A CA 1
ATOM 1367 C C . TYR A 1 166 ? 2.807 14.195 4.279 1.00 78.31 166 TYR A C 1
ATOM 1369 O O . TYR A 1 166 ? 1.850 14.385 3.530 1.00 78.31 166 TYR A O 1
ATOM 1377 N N . SER A 1 167 ? 2.774 14.510 5.571 1.00 75.38 167 SER A N 1
ATOM 1378 C CA . SER A 1 167 ? 1.661 15.198 6.230 1.00 75.38 167 SER A CA 1
ATOM 1379 C C . SER A 1 167 ? 2.231 16.126 7.294 1.00 75.38 167 SER A C 1
ATOM 1381 O O . SER A 1 167 ? 2.896 15.661 8.223 1.00 75.38 167 SER A O 1
ATOM 1383 N N . HIS A 1 168 ? 1.950 17.420 7.193 1.00 72.94 168 HIS A N 1
ATOM 1384 C CA . HIS A 1 168 ? 2.385 18.417 8.167 1.00 72.94 168 HIS A CA 1
ATOM 1385 C C . HIS A 1 168 ? 1.447 18.494 9.367 1.00 72.94 168 HIS A C 1
ATOM 1387 O O . HIS A 1 168 ? 1.891 18.775 10.482 1.00 72.94 168 HIS A O 1
ATOM 1393 N N . THR A 1 169 ? 0.151 18.254 9.150 1.00 80.56 169 THR A N 1
ATOM 1394 C CA . THR A 1 169 ? -0.870 18.424 10.189 1.00 80.56 169 THR A CA 1
ATOM 1395 C C . THR A 1 169 ? -1.758 17.194 10.368 1.00 80.56 169 THR A C 1
ATOM 1397 O O . THR A 1 169 ? -1.900 16.348 9.486 1.00 80.56 169 THR A O 1
ATOM 1400 N N . GLU A 1 170 ? -2.394 17.091 11.538 1.00 80.69 170 GLU A N 1
ATOM 1401 C CA . GLU A 1 170 ? -3.411 16.065 11.797 1.00 80.69 170 GLU A CA 1
ATOM 1402 C C . GLU A 1 170 ? -4.650 16.249 10.907 1.00 80.69 170 GLU A C 1
ATOM 1404 O O . GLU A 1 170 ? -5.278 15.271 10.501 1.00 80.69 170 GLU A O 1
ATOM 1409 N N . GLU A 1 171 ? -5.017 17.497 10.613 1.00 83.12 171 GLU A N 1
ATOM 1410 C CA . GLU A 1 171 ? -6.158 17.815 9.757 1.00 83.12 171 GLU A CA 1
ATOM 1411 C C . GLU A 1 171 ? -5.931 17.324 8.326 1.00 83.12 171 GLU A C 1
ATOM 1413 O O . GLU A 1 171 ? -6.817 16.688 7.753 1.00 83.12 171 GLU A O 1
ATOM 1418 N N . GLU A 1 172 ? -4.722 17.518 7.793 1.00 80.38 172 GLU A N 1
ATOM 1419 C CA . GLU A 1 172 ? -4.305 16.940 6.514 1.00 80.38 172 GLU A CA 1
ATOM 1420 C C . GLU A 1 172 ? -4.424 15.421 6.534 1.00 80.38 172 GLU A C 1
ATOM 1422 O O . GLU A 1 172 ? -5.098 14.859 5.674 1.00 80.38 172 GLU A O 1
ATOM 1427 N N . PHE A 1 173 ? -3.873 14.745 7.546 1.00 82.19 173 PHE A N 1
ATOM 1428 C CA . PHE A 1 173 ? -3.999 13.293 7.659 1.00 82.19 173 PHE A CA 1
ATOM 1429 C C . PHE A 1 173 ? -5.463 12.833 7.666 1.00 82.19 173 PHE A C 1
ATOM 1431 O O . PHE A 1 173 ? -5.831 11.911 6.936 1.00 82.19 173 PHE A O 1
ATOM 1438 N N . ARG A 1 174 ? -6.324 13.478 8.463 1.00 82.88 174 ARG A N 1
ATOM 1439 C CA . ARG A 1 174 ? -7.757 13.144 8.514 1.00 82.88 174 ARG A CA 1
ATOM 1440 C C . ARG A 1 174 ? -8.422 13.367 7.158 1.00 82.88 174 ARG A C 1
ATOM 1442 O O . ARG A 1 174 ? -9.190 12.515 6.719 1.00 82.88 174 ARG A O 1
ATOM 1449 N N . SER A 1 175 ? -8.112 14.477 6.493 1.00 82.31 175 SER A N 1
ATOM 1450 C CA . SER A 1 175 ? -8.604 14.792 5.149 1.00 82.31 175 SER A CA 1
ATOM 1451 C C . SER A 1 175 ? -8.179 13.726 4.134 1.00 82.31 175 SER A C 1
ATOM 1453 O O . SER A 1 175 ? -9.010 13.241 3.368 1.00 82.31 175 SER A O 1
ATOM 1455 N N . ILE A 1 176 ? -6.917 13.289 4.186 1.00 81.06 176 ILE A N 1
ATOM 1456 C CA . ILE A 1 176 ? -6.359 12.239 3.328 1.00 81.06 176 ILE A CA 1
ATOM 1457 C C . ILE A 1 176 ? -7.099 10.922 3.557 1.00 81.06 176 ILE A C 1
ATOM 1459 O O . ILE A 1 176 ? -7.661 10.368 2.615 1.00 81.06 176 ILE A O 1
ATOM 1463 N N . VAL A 1 177 ? -7.157 10.436 4.801 1.00 85.00 177 VAL A N 1
ATOM 1464 C CA . VAL A 1 177 ? -7.731 9.117 5.114 1.00 85.00 177 VAL A CA 1
ATOM 1465 C C . VAL A 1 177 ? -9.218 9.034 4.783 1.00 85.00 177 VAL A C 1
ATOM 1467 O O . VAL A 1 177 ? -9.683 7.999 4.305 1.00 85.00 177 VAL A O 1
ATOM 1470 N N . CYS A 1 178 ? -9.964 10.121 4.983 1.00 84.88 178 CYS A N 1
ATOM 1471 C CA . CYS A 1 178 ? -11.386 10.179 4.648 1.00 84.88 178 CYS A CA 1
ATOM 1472 C C . CYS A 1 178 ? -11.665 10.158 3.136 1.00 84.88 178 CYS A C 1
ATOM 1474 O O . CYS A 1 178 ? -12.781 9.830 2.733 1.00 84.88 178 CYS A O 1
ATOM 1476 N N . LYS A 1 179 ? -10.683 10.510 2.295 1.00 84.88 179 LYS A N 1
ATOM 1477 C CA . LYS A 1 179 ? -10.815 10.518 0.829 1.00 84.88 179 LYS A CA 1
ATOM 1478 C C . LYS A 1 179 ? -10.429 9.190 0.178 1.00 84.88 179 LYS A C 1
ATOM 1480 O O . LYS A 1 179 ? -10.796 8.974 -0.976 1.00 84.88 179 LYS A O 1
ATOM 1485 N N . ILE A 1 180 ? -9.731 8.302 0.890 1.00 88.62 180 ILE A N 1
ATOM 1486 C CA . ILE A 1 180 ? -9.314 7.005 0.350 1.00 88.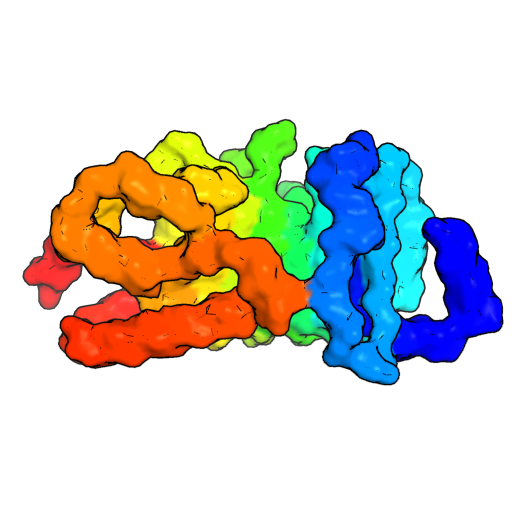62 180 ILE A CA 1
ATOM 1487 C C . ILE A 1 180 ? -10.541 6.130 0.098 1.00 88.62 180 ILE A C 1
ATOM 1489 O O . ILE A 1 180 ? -11.217 5.701 1.032 1.00 88.62 180 ILE A O 1
ATOM 1493 N N . ARG A 1 181 ? -10.776 5.795 -1.172 1.00 88.06 181 ARG A N 1
ATOM 1494 C CA . ARG A 1 181 ? -11.791 4.822 -1.583 1.00 88.06 181 ARG A CA 1
ATOM 1495 C C . ARG A 1 181 ? -11.118 3.568 -2.103 1.00 88.06 181 ARG A C 1
ATOM 1497 O O . ARG A 1 181 ? -10.276 3.629 -2.994 1.00 88.06 181 ARG A O 1
ATOM 1504 N N . ILE A 1 182 ? -11.510 2.423 -1.560 1.00 89.62 182 ILE A N 1
ATOM 1505 C CA . ILE A 1 182 ? -10.967 1.111 -1.922 1.00 89.62 182 ILE A CA 1
ATOM 1506 C C . ILE A 1 182 ? -12.079 0.191 -2.418 1.00 89.62 182 ILE A C 1
ATOM 1508 O O . ILE A 1 182 ? -13.223 0.322 -1.977 1.00 89.62 182 ILE A O 1
ATOM 1512 N N . PRO A 1 183 ? -11.770 -0.767 -3.302 1.00 89.00 183 PRO A N 1
ATOM 1513 C CA . PRO A 1 183 ? -12.742 -1.771 -3.680 1.00 89.00 183 PRO A CA 1
ATOM 1514 C C . PRO A 1 183 ? -12.936 -2.801 -2.542 1.00 89.00 183 PRO A C 1
ATOM 1516 O O . PRO A 1 183 ? -12.040 -2.984 -1.707 1.00 89.00 183 PRO A O 1
ATOM 1519 N N . PRO A 1 184 ? -14.091 -3.494 -2.474 1.00 88.44 184 PRO A N 1
ATOM 1520 C CA . PRO A 1 184 ? -14.459 -4.345 -1.333 1.00 88.44 184 PRO A CA 1
ATOM 1521 C C . PRO A 1 184 ? -13.448 -5.449 -0.983 1.00 88.44 184 PRO A C 1
ATOM 1523 O O . PRO A 1 184 ? -13.259 -5.769 0.193 1.00 88.44 184 PRO A O 1
ATOM 1526 N N . GLN A 1 185 ? -12.780 -6.000 -1.994 1.00 92.06 185 GLN A N 1
ATOM 1527 C CA . GLN A 1 185 ? -11.809 -7.090 -1.905 1.00 92.06 185 GLN A CA 1
ATOM 1528 C C . GLN A 1 185 ? -10.437 -6.676 -1.354 1.00 92.06 185 GLN A C 1
ATOM 1530 O O . GLN A 1 185 ? -9.624 -7.553 -1.052 1.00 92.06 185 GLN A O 1
ATOM 1535 N N . VAL A 1 186 ? -10.168 -5.373 -1.187 1.00 93.62 186 VAL A N 1
ATOM 1536 C CA . VAL A 1 186 ? -8.971 -4.925 -0.464 1.00 93.62 186 VAL A CA 1
ATOM 1537 C C . VAL A 1 186 ? -9.048 -5.439 0.965 1.00 93.62 186 VAL A C 1
ATOM 1539 O O . VAL A 1 186 ? -10.029 -5.202 1.668 1.00 93.62 186 VAL A O 1
ATOM 1542 N N . ARG A 1 187 ? -8.009 -6.158 1.382 1.00 93.31 187 ARG A N 1
ATOM 1543 C CA . ARG A 1 187 ? -7.889 -6.783 2.701 1.00 93.31 187 ARG A CA 1
ATOM 1544 C C . ARG A 1 187 ? -7.161 -5.884 3.680 1.00 93.31 187 ARG A C 1
ATOM 1546 O O . ARG A 1 187 ? -7.526 -5.847 4.846 1.00 93.31 187 ARG A O 1
ATOM 1553 N N . VAL A 1 188 ? -6.167 -5.152 3.184 1.00 95.31 188 VAL A N 1
ATOM 1554 C CA . VAL A 1 188 ? -5.311 -4.302 4.002 1.00 95.31 188 VAL A CA 1
ATOM 1555 C C . VAL A 1 188 ? -4.969 -3.003 3.282 1.00 95.31 188 VAL A C 1
ATOM 1557 O O . VAL A 1 188 ? -4.672 -2.987 2.084 1.00 95.31 188 VAL A O 1
ATOM 1560 N N . VAL A 1 189 ? -5.013 -1.916 4.046 1.00 94.25 189 VAL A N 1
ATOM 1561 C CA . VAL A 1 189 ? -4.553 -0.582 3.671 1.00 94.25 189 VAL A CA 1
ATOM 1562 C C . VAL A 1 189 ? -3.479 -0.171 4.664 1.00 94.25 189 VAL A C 1
ATOM 1564 O O . VAL A 1 189 ? -3.748 0.013 5.849 1.00 94.25 189 VAL A O 1
ATOM 1567 N N . VAL A 1 190 ? -2.257 -0.031 4.176 1.00 92.69 190 VAL A N 1
ATOM 1568 C CA . VAL A 1 190 ? -1.111 0.411 4.960 1.00 92.69 190 VAL A CA 1
ATOM 1569 C C . VAL A 1 190 ? -0.889 1.894 4.708 1.00 92.69 190 VAL A C 1
ATOM 1571 O O . VAL A 1 190 ? -0.791 2.324 3.561 1.00 92.69 190 VAL A O 1
ATOM 1574 N N . LEU A 1 191 ? -0.814 2.668 5.782 1.00 90.94 191 LEU A N 1
ATOM 1575 C CA . LEU A 1 191 ? -0.574 4.103 5.753 1.00 90.94 191 LEU A CA 1
ATOM 1576 C C . LEU A 1 191 ? 0.765 4.399 6.418 1.00 90.94 191 LEU A C 1
ATOM 1578 O O . LEU A 1 191 ? 0.974 4.074 7.584 1.00 90.94 191 LEU A O 1
ATOM 1582 N N . GLU A 1 192 ? 1.663 5.038 5.690 1.00 87.19 192 GLU A N 1
ATOM 1583 C CA . GLU A 1 192 ? 2.941 5.521 6.188 1.00 87.19 192 GLU A CA 1
ATOM 1584 C C . GLU A 1 192 ? 2.982 7.036 6.009 1.00 87.19 192 GLU A C 1
ATOM 1586 O O . GLU A 1 192 ? 2.906 7.525 4.888 1.00 87.19 192 GLU A O 1
ATOM 1591 N N . ALA A 1 193 ? 3.116 7.774 7.109 1.00 81.75 193 ALA A N 1
ATOM 1592 C CA . ALA A 1 193 ? 3.312 9.218 7.069 1.00 81.75 193 ALA A CA 1
ATOM 1593 C C . ALA A 1 193 ? 4.745 9.577 7.459 1.00 81.75 193 ALA A C 1
ATOM 1595 O O . ALA A 1 193 ? 5.302 8.967 8.375 1.00 81.75 193 ALA A O 1
ATOM 1596 N N . ASN A 1 194 ? 5.333 10.577 6.798 1.00 79.12 194 ASN A N 1
ATOM 1597 C CA . ASN A 1 194 ? 6.617 11.185 7.172 1.00 79.12 194 ASN A CA 1
ATOM 1598 C C . ASN A 1 194 ? 7.733 10.140 7.377 1.00 79.12 194 ASN A C 1
ATOM 1600 O O . ASN A 1 194 ? 8.452 10.158 8.383 1.00 79.12 194 ASN A O 1
ATOM 1604 N N . ALA A 1 195 ? 7.831 9.161 6.468 1.00 77.31 195 ALA A N 1
ATOM 1605 C CA . ALA A 1 195 ? 8.767 8.029 6.554 1.00 77.31 195 ALA A CA 1
ATOM 1606 C C . ALA A 1 195 ? 8.711 7.278 7.904 1.00 77.31 195 ALA A C 1
ATOM 1608 O O . ALA A 1 195 ? 9.741 6.867 8.461 1.00 77.31 195 ALA A O 1
ATOM 1609 N N . ALA A 1 196 ? 7.503 7.180 8.467 1.00 79.69 196 ALA A N 1
ATOM 1610 C CA . ALA A 1 196 ? 7.191 6.571 9.755 1.00 79.69 196 ALA A CA 1
ATOM 1611 C C . ALA A 1 196 ? 7.916 7.201 10.960 1.00 79.69 196 ALA A C 1
ATOM 1613 O O . ALA A 1 196 ? 7.982 6.597 12.031 1.00 79.69 196 ALA A O 1
ATOM 1614 N N . THR A 1 197 ? 8.503 8.393 10.806 1.00 75.38 197 THR A N 1
ATOM 1615 C CA . THR A 1 197 ? 9.262 9.060 11.880 1.00 75.38 197 THR A CA 1
ATOM 1616 C C . THR A 1 197 ? 8.367 9.640 12.966 1.00 75.38 197 THR A C 1
ATOM 1618 O O . THR A 1 197 ? 8.814 9.796 14.099 1.00 75.38 197 THR A O 1
ATOM 1621 N N . GLN A 1 198 ? 7.106 9.905 12.638 1.00 73.19 198 GLN A N 1
ATOM 1622 C CA . GLN A 1 198 ? 6.084 10.403 13.546 1.00 73.19 198 GLN A CA 1
ATOM 1623 C C . GLN A 1 198 ? 4.788 9.633 13.303 1.00 73.19 198 GLN A C 1
ATOM 1625 O O . GLN A 1 198 ? 4.554 9.127 12.203 1.00 73.19 198 GLN A O 1
ATOM 1630 N N . LEU A 1 199 ? 3.937 9.542 14.325 1.00 77.31 199 LEU A N 1
ATOM 1631 C CA . LEU A 1 199 ? 2.581 9.066 14.097 1.00 77.31 199 LEU A CA 1
ATOM 1632 C C . LEU A 1 199 ? 1.827 10.079 13.236 1.00 77.31 199 LEU A C 1
ATOM 1634 O O . LEU A 1 199 ? 1.925 11.277 13.492 1.00 77.31 199 LEU A O 1
ATOM 1638 N N . PRO A 1 200 ? 1.008 9.619 12.281 1.00 71.69 200 PRO A N 1
ATOM 1639 C CA . PRO A 1 200 ? 0.213 10.513 11.450 1.00 71.69 200 PRO A CA 1
ATOM 1640 C C . PRO A 1 2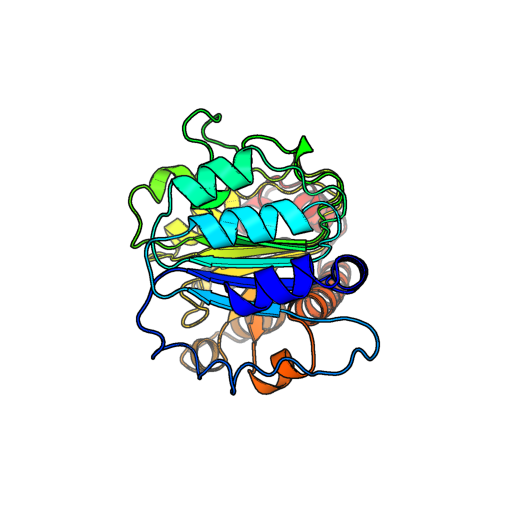00 ? -0.882 11.266 12.223 1.00 71.69 200 PRO A C 1
ATOM 1642 O O . PRO A 1 200 ? -1.603 12.069 11.641 1.00 71.69 200 PRO A O 1
ATOM 1645 N N . THR A 1 201 ? -1.095 10.964 13.507 1.00 78.19 201 THR A N 1
ATOM 1646 C CA . THR A 1 201 ? -2.260 11.444 14.248 1.00 78.19 201 THR A CA 1
ATOM 1647 C C . THR A 1 201 ? -2.020 11.517 15.754 1.00 78.19 201 THR A C 1
ATOM 1649 O O . THR A 1 201 ? -1.208 10.759 16.292 1.00 78.19 201 THR A O 1
ATOM 1652 N N . SER A 1 202 ? -2.731 12.410 16.453 1.00 82.69 202 SER A N 1
ATOM 1653 C CA . SER A 1 202 ? -2.594 12.565 17.902 1.00 82.69 202 SER A CA 1
ATOM 1654 C C . SER A 1 202 ? -3.295 11.465 18.705 1.00 82.69 202 SER A C 1
ATOM 1656 O O . SER A 1 202 ? -4.183 10.742 18.240 1.00 82.69 202 SER A O 1
ATOM 1658 N N . ARG A 1 203 ? -2.961 11.409 20.001 1.00 80.31 203 ARG A N 1
ATOM 1659 C CA . ARG A 1 203 ? -3.653 10.573 20.995 1.00 80.31 203 ARG A CA 1
ATOM 1660 C C . ARG A 1 203 ? -5.166 10.808 21.035 1.00 80.31 203 ARG A C 1
ATOM 1662 O O . ARG A 1 203 ? -5.908 9.883 21.356 1.00 80.31 203 ARG A O 1
ATOM 1669 N N . TRP A 1 204 ? -5.618 12.033 20.745 1.00 81.50 204 TRP A N 1
ATOM 1670 C CA . TRP A 1 204 ? -7.035 12.371 20.800 1.00 81.50 204 TRP A CA 1
ATOM 1671 C C . TRP A 1 204 ? -7.784 11.669 19.674 1.00 81.50 204 TRP A C 1
ATOM 1673 O O . TRP A 1 204 ? -8.752 10.972 19.956 1.00 81.50 204 TRP A O 1
ATOM 1683 N N . VAL A 1 205 ? -7.279 11.721 18.438 1.00 84.00 205 VAL A N 1
ATOM 1684 C CA . VAL A 1 205 ? -7.884 10.999 17.304 1.00 84.00 205 VAL A CA 1
ATOM 1685 C C . VAL A 1 205 ? -7.907 9.499 17.548 1.00 84.00 205 VAL A C 1
ATOM 1687 O O . VAL A 1 205 ? -8.940 8.862 17.346 1.00 84.00 205 VAL A O 1
ATOM 1690 N N . LEU A 1 206 ? -6.807 8.929 18.049 1.00 83.44 206 LEU A N 1
ATOM 1691 C CA . LEU A 1 206 ? -6.760 7.506 18.396 1.00 83.44 206 LEU A CA 1
ATOM 1692 C C . LEU A 1 206 ? -7.813 7.132 19.448 1.00 83.44 206 LEU A C 1
ATOM 1694 O O . LEU A 1 206 ? -8.338 6.019 19.420 1.00 83.44 206 LEU A O 1
ATOM 1698 N N . ALA A 1 207 ? -8.149 8.042 20.364 1.00 81.25 207 ALA A N 1
ATOM 1699 C CA . ALA A 1 207 ? -9.179 7.825 21.375 1.00 81.25 207 ALA A CA 1
ATOM 1700 C C . ALA A 1 207 ? -10.610 8.033 20.840 1.00 81.25 207 ALA A C 1
ATOM 1702 O O . ALA A 1 207 ? -11.515 7.292 21.232 1.00 81.25 207 ALA A O 1
ATOM 1703 N N . THR A 1 208 ? -10.823 9.010 19.952 1.00 83.44 208 THR A N 1
ATOM 1704 C CA . THR A 1 208 ? -12.159 9.483 19.544 1.00 83.44 208 THR A CA 1
ATOM 1705 C C . THR A 1 208 ? -12.641 8.975 18.192 1.00 83.44 208 THR A C 1
ATOM 1707 O O . THR A 1 208 ? -13.818 9.141 17.885 1.00 83.44 208 THR A O 1
ATOM 1710 N N . HIS A 1 209 ? -11.791 8.323 17.398 1.00 86.56 209 HIS A N 1
ATOM 1711 C CA . HIS A 1 209 ? -12.159 7.817 16.076 1.00 86.56 209 HIS A CA 1
ATOM 1712 C C . HIS A 1 209 ? -12.054 6.290 15.980 1.00 86.56 209 HIS A C 1
ATOM 1714 O O . HIS A 1 209 ? -11.325 5.620 16.724 1.00 86.56 209 HIS A O 1
ATOM 1720 N N . TRP A 1 210 ? -12.842 5.718 15.079 1.00 87.12 210 TRP A N 1
ATOM 1721 C CA . TRP A 1 210 ? -12.745 4.337 14.638 1.00 87.12 210 TRP A CA 1
ATOM 1722 C C . TRP A 1 210 ? -12.042 4.292 13.291 1.00 87.12 210 TRP A C 1
ATOM 1724 O O . TRP A 1 210 ? -12.477 4.915 12.327 1.00 87.12 210 TRP A O 1
ATOM 1734 N N . PHE A 1 211 ? -10.953 3.537 13.236 1.00 89.62 211 PHE A N 1
ATOM 1735 C CA . PHE A 1 211 ? -10.309 3.190 11.980 1.00 89.62 211 PHE A CA 1
ATOM 1736 C C . PHE A 1 211 ? -10.963 1.933 11.437 1.00 89.62 211 PHE A C 1
ATOM 1738 O O . PHE A 1 211 ? -11.205 0.989 12.197 1.00 89.62 211 PHE A O 1
ATOM 1745 N N . ASN A 1 212 ? -11.187 1.899 10.127 1.00 90.94 212 ASN A N 1
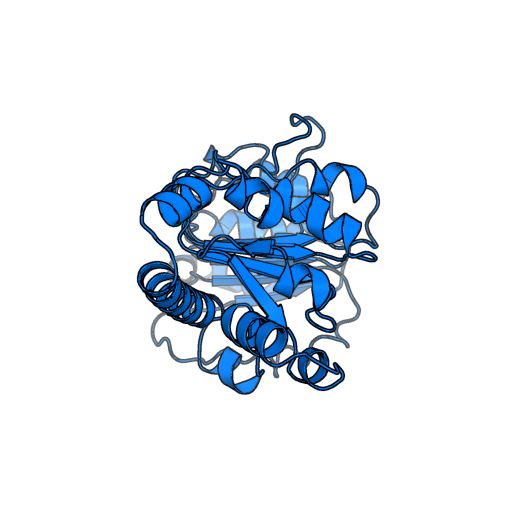ATOM 1746 C CA . ASN A 1 212 ? -11.586 0.680 9.448 1.00 90.94 212 ASN A CA 1
ATOM 1747 C C . ASN A 1 212 ? -10.598 -0.450 9.823 1.00 90.94 212 ASN A C 1
ATOM 1749 O O . ASN A 1 212 ? -9.385 -0.210 9.885 1.00 90.94 212 ASN A O 1
ATOM 1753 N N . PRO A 1 213 ? -11.075 -1.670 10.125 1.00 89.81 213 PRO A N 1
ATOM 1754 C CA . PRO A 1 213 ? -10.207 -2.759 10.577 1.00 89.81 213 PRO A CA 1
ATOM 1755 C C . PRO A 1 213 ? -9.107 -3.119 9.567 1.00 89.81 213 PRO A C 1
ATOM 1757 O O . PRO A 1 213 ? -8.041 -3.560 9.987 1.00 89.81 213 PRO A O 1
ATOM 1760 N N . LYS A 1 214 ? -9.320 -2.835 8.273 1.00 91.69 214 LYS A N 1
ATOM 1761 C CA . LYS A 1 214 ? -8.338 -3.020 7.190 1.00 91.69 214 LYS A CA 1
ATOM 1762 C C . LYS A 1 214 ? -7.153 -2.052 7.264 1.00 91.69 214 LYS A C 1
ATOM 1764 O O . LYS A 1 214 ? -6.162 -2.258 6.574 1.00 91.69 214 LYS A O 1
ATOM 1769 N N . VAL A 1 215 ? -7.260 -0.967 8.034 1.00 92.44 215 VAL A N 1
ATOM 1770 C CA . VAL A 1 215 ? -6.239 0.085 8.094 1.00 92.44 215 VAL A CA 1
ATOM 1771 C C . VAL A 1 215 ? -5.168 -0.258 9.115 1.00 92.44 215 VAL A C 1
ATOM 1773 O O . VAL A 1 215 ? -5.466 -0.569 10.270 1.00 92.44 215 VAL A O 1
ATOM 1776 N N . ILE A 1 216 ? -3.918 -0.112 8.693 1.00 92.69 216 ILE A N 1
ATOM 1777 C CA . ILE A 1 216 ? -2.721 -0.204 9.521 1.00 92.69 216 ILE A CA 1
ATOM 1778 C C . ILE A 1 216 ? -1.890 1.046 9.293 1.00 92.69 216 ILE A C 1
ATOM 1780 O O . ILE A 1 216 ? -1.762 1.519 8.167 1.00 92.69 216 ILE A O 1
ATOM 1784 N N . VAL A 1 217 ? -1.287 1.550 10.361 1.00 90.69 217 VAL A N 1
ATOM 1785 C CA . VAL A 1 217 ? -0.345 2.665 10.296 1.00 90.69 217 VAL A CA 1
ATOM 1786 C C . VAL A 1 217 ? 1.070 2.147 10.501 1.00 90.69 217 VAL A C 1
ATOM 1788 O O . VAL A 1 217 ? 1.318 1.349 11.397 1.00 90.69 217 VAL A O 1
ATOM 1791 N N . VAL A 1 218 ? 2.018 2.601 9.699 1.00 88.75 218 VAL A N 1
ATOM 1792 C CA . VAL A 1 218 ? 3.436 2.307 9.888 1.00 88.75 218 VAL A CA 1
ATOM 1793 C C . VAL A 1 218 ? 4.046 3.356 10.807 1.00 88.75 218 VAL A C 1
ATOM 1795 O O . VAL A 1 218 ? 3.891 4.553 10.578 1.00 88.75 218 VAL A O 1
ATOM 1798 N N . ALA A 1 219 ? 4.762 2.907 11.836 1.00 84.94 219 ALA A N 1
ATOM 1799 C CA . ALA A 1 219 ? 5.464 3.787 12.766 1.00 84.94 219 ALA A CA 1
ATOM 1800 C C . ALA A 1 219 ? 6.830 3.205 13.139 1.00 84.94 219 ALA A C 1
ATOM 1802 O O . ALA A 1 219 ? 6.961 2.006 13.390 1.00 84.94 219 ALA A O 1
ATOM 1803 N N . LYS A 1 220 ? 7.863 4.044 13.227 1.00 82.75 220 LYS A N 1
ATOM 1804 C CA . LYS A 1 220 ? 9.135 3.636 13.829 1.00 82.75 220 LYS A CA 1
ATOM 1805 C C . LYS A 1 220 ? 8.955 3.448 15.337 1.00 82.75 220 LYS A C 1
ATOM 1807 O O . LYS A 1 220 ? 8.178 4.180 15.950 1.00 82.75 220 LYS A O 1
ATOM 1812 N N . PRO A 1 221 ? 9.713 2.538 15.977 1.00 81.00 221 PRO A N 1
ATOM 1813 C CA . PRO A 1 221 ? 9.643 2.357 17.425 1.00 81.00 221 PRO A CA 1
ATOM 1814 C C . PRO A 1 221 ? 9.861 3.651 18.220 1.00 81.00 221 PRO A C 1
ATOM 1816 O O . PRO A 1 221 ? 9.210 3.842 19.240 1.00 81.00 221 PRO A O 1
ATOM 1819 N N . SER A 1 222 ? 10.736 4.550 17.754 1.00 81.44 222 SER A N 1
ATOM 1820 C CA . SER A 1 222 ? 10.979 5.853 18.391 1.00 81.44 222 SER A CA 1
ATOM 1821 C C . SER A 1 222 ? 9.725 6.728 18.434 1.00 81.44 222 SER A C 1
ATOM 1823 O O . SER A 1 222 ? 9.418 7.288 19.479 1.00 81.44 222 SER A O 1
ATOM 1825 N N . ALA A 1 223 ? 8.936 6.747 17.355 1.00 77.50 223 ALA A N 1
ATOM 1826 C CA . ALA A 1 223 ? 7.705 7.533 17.266 1.00 77.50 223 ALA A CA 1
ATOM 1827 C C . ALA A 1 223 ? 6.651 7.126 18.311 1.00 77.50 223 ALA A C 1
ATOM 1829 O O . ALA A 1 223 ? 5.764 7.910 18.630 1.00 77.50 223 ALA A O 1
ATOM 1830 N N . LEU A 1 224 ? 6.733 5.898 18.837 1.00 77.25 224 LEU A N 1
ATOM 1831 C CA . LEU A 1 224 ? 5.828 5.398 19.872 1.00 77.25 224 LEU A CA 1
ATOM 1832 C C . LEU A 1 224 ? 6.340 5.649 21.299 1.00 77.25 224 LEU A C 1
ATOM 1834 O O . LEU A 1 224 ? 5.528 5.671 22.225 1.00 77.25 224 LEU A O 1
ATOM 1838 N N . ARG A 1 225 ? 7.659 5.811 21.484 1.00 75.31 225 ARG A N 1
ATOM 1839 C CA . ARG A 1 225 ? 8.301 5.936 22.806 1.00 75.31 225 ARG A CA 1
ATOM 1840 C C . ARG A 1 225 ? 8.127 7.319 23.425 1.00 75.31 225 ARG A C 1
ATOM 1842 O O . ARG A 1 225 ? 7.934 7.404 24.631 1.00 75.31 225 ARG A O 1
ATOM 1849 N N . ASP A 1 226 ? 8.148 8.370 22.613 1.00 64.56 226 ASP A N 1
ATOM 1850 C CA . ASP A 1 226 ? 8.232 9.760 23.096 1.00 64.56 226 ASP A CA 1
ATOM 1851 C C . ASP A 1 226 ? 6.870 10.387 23.442 1.00 64.56 226 ASP A C 1
ATOM 1853 O O . ASP A 1 226 ? 6.726 11.601 23.573 1.00 64.56 226 ASP A O 1
ATOM 1857 N N . LEU A 1 227 ? 5.834 9.566 23.584 1.00 65.12 227 LEU A N 1
ATOM 1858 C CA . LEU A 1 227 ? 4.465 10.024 23.768 1.00 65.12 227 LEU A CA 1
ATOM 1859 C C . LEU A 1 227 ? 3.976 9.649 25.175 1.00 65.12 227 LEU A C 1
ATOM 1861 O O . LEU A 1 227 ? 4.119 8.517 25.625 1.00 65.12 227 LEU A O 1
ATOM 1865 N N . HIS A 1 228 ? 3.377 10.606 25.886 1.00 74.06 228 HIS A N 1
ATOM 1866 C CA . HIS A 1 228 ? 2.667 10.349 27.142 1.00 74.06 228 HIS A CA 1
ATOM 1867 C C . HIS A 1 228 ? 1.208 9.983 26.837 1.00 74.06 228 HIS A C 1
ATOM 1869 O O . HIS A 1 228 ? 0.355 10.848 26.583 1.00 74.06 228 HIS A O 1
ATOM 1875 N N . TRP A 1 229 ? 0.929 8.682 26.829 1.00 77.56 229 TRP A N 1
ATOM 1876 C CA . TRP A 1 229 ? -0.365 8.121 26.451 1.00 77.56 229 TRP A CA 1
ATOM 1877 C C . TRP A 1 229 ? -1.276 7.914 27.658 1.00 77.56 229 TRP A C 1
ATOM 1879 O O . TRP A 1 229 ? -0.823 7.611 28.758 1.00 77.56 229 TRP A O 1
ATOM 1889 N N . SER A 1 230 ? -2.587 7.995 27.432 1.00 82.31 230 SER A N 1
ATOM 1890 C CA . SER A 1 230 ? -3.521 7.276 28.297 1.00 82.31 230 SER A CA 1
ATOM 1891 C C . SER A 1 230 ? -3.477 5.777 27.955 1.00 82.31 230 SER A C 1
ATOM 1893 O O . SER A 1 230 ? -3.232 5.443 26.789 1.00 82.31 230 SER A O 1
ATOM 1895 N N . PRO A 1 231 ? -3.783 4.868 28.902 1.00 84.88 231 PRO A N 1
ATOM 1896 C CA . PRO A 1 231 ? -3.787 3.423 28.640 1.00 84.88 231 PRO A CA 1
ATOM 1897 C C . PRO A 1 231 ? -4.631 3.029 27.416 1.00 84.88 231 PRO A C 1
ATOM 1899 O O . PRO A 1 231 ? -4.222 2.214 26.591 1.00 84.88 231 PRO A O 1
ATOM 1902 N N . THR A 1 232 ? -5.787 3.677 27.240 1.00 83.25 232 THR A N 1
ATOM 1903 C CA . THR A 1 232 ? -6.687 3.448 26.102 1.00 83.25 232 THR A CA 1
ATOM 1904 C C . THR A 1 232 ? -6.058 3.848 24.767 1.00 83.25 232 THR A C 1
ATOM 1906 O O . THR A 1 232 ? -6.158 3.107 23.788 1.00 83.25 232 THR A O 1
ATOM 1909 N N . ALA A 1 233 ? -5.413 5.018 24.706 1.00 82.38 233 ALA A N 1
ATOM 1910 C CA . ALA A 1 233 ? -4.774 5.486 23.480 1.00 82.38 233 ALA A CA 1
ATOM 1911 C C . ALA A 1 233 ? -3.575 4.596 23.120 1.00 82.38 233 ALA A C 1
ATOM 1913 O O . ALA A 1 233 ? -3.398 4.252 21.952 1.00 82.38 233 ALA A O 1
ATOM 1914 N N . GLU A 1 234 ? -2.795 4.180 24.120 1.00 84.88 234 GLU A N 1
ATOM 1915 C CA . GLU A 1 234 ? -1.644 3.296 23.931 1.00 84.88 234 GLU A CA 1
ATOM 1916 C C . GLU A 1 234 ? -2.072 1.939 23.361 1.00 84.88 234 GLU A C 1
ATOM 1918 O O . GLU A 1 234 ? -1.499 1.451 22.385 1.00 84.88 234 GLU A O 1
ATOM 1923 N N . GLN A 1 235 ? -3.131 1.347 23.922 1.00 85.00 235 GLN A N 1
ATOM 1924 C CA . GLN A 1 235 ? -3.691 0.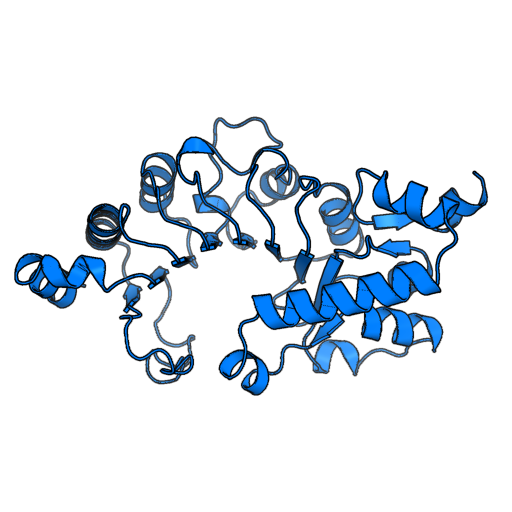095 23.422 1.00 85.00 235 GLN A CA 1
ATOM 1925 C C . GLN A 1 235 ? -4.164 0.231 21.968 1.00 85.00 235 GLN A C 1
ATOM 1927 O O . GLN A 1 235 ? -3.876 -0.639 21.144 1.00 85.00 235 GLN A O 1
ATOM 1932 N N . HIS A 1 236 ? -4.845 1.329 21.621 1.00 85.25 236 HIS A N 1
ATOM 1933 C CA . HIS A 1 236 ? -5.271 1.575 20.241 1.00 85.25 236 HIS A CA 1
ATOM 1934 C C . HIS A 1 236 ? -4.093 1.730 19.285 1.00 85.25 236 HIS A C 1
ATOM 1936 O O . HIS A 1 236 ? -4.119 1.146 18.202 1.00 85.25 236 HIS A O 1
ATOM 1942 N N . ALA A 1 237 ? -3.047 2.459 19.670 1.00 86.19 237 ALA A N 1
ATOM 1943 C CA . ALA A 1 237 ? -1.859 2.566 18.836 1.00 86.19 237 ALA A CA 1
ATOM 1944 C C . ALA A 1 237 ? -1.153 1.234 18.662 1.00 86.19 237 ALA A C 1
ATOM 1946 O O . ALA A 1 237 ? -0.802 0.897 17.539 1.00 86.19 237 ALA A O 1
ATOM 1947 N N . LYS A 1 238 ? -1.012 0.427 19.716 1.00 86.19 238 LYS A N 1
ATOM 1948 C CA . LYS A 1 238 ? -0.454 -0.927 19.601 1.00 86.19 238 LYS A CA 1
ATOM 1949 C C . LYS A 1 238 ? -1.263 -1.800 18.644 1.00 86.19 238 LYS A C 1
ATOM 1951 O O . LYS A 1 238 ? -0.686 -2.612 17.927 1.00 86.19 238 LYS A O 1
ATOM 1956 N N . GLN A 1 239 ? -2.582 -1.630 18.587 1.00 87.25 239 GLN A N 1
ATOM 1957 C CA . GLN A 1 239 ? -3.444 -2.346 17.644 1.00 87.25 239 GLN A CA 1
ATOM 1958 C C . GLN A 1 239 ? -3.371 -1.780 16.220 1.00 87.25 239 GLN A C 1
ATOM 1960 O O . GLN A 1 239 ? -3.492 -2.538 15.263 1.00 87.25 239 GLN A O 1
ATOM 1965 N N . LEU A 1 240 ? -3.211 -0.467 16.054 1.00 88.06 240 LEU A N 1
ATOM 1966 C CA . LEU A 1 240 ? -3.184 0.214 14.753 1.00 88.06 240 LEU A CA 1
ATOM 1967 C C . LEU A 1 240 ? -1.819 0.178 14.082 1.00 88.06 240 LEU A C 1
ATOM 1969 O O . LEU A 1 240 ? -1.741 0.056 12.863 1.00 88.06 240 LEU A O 1
ATOM 1973 N N . CYS A 1 241 ? -0.759 0.270 14.871 1.00 89.88 241 CYS A N 1
ATOM 1974 C CA . CYS A 1 241 ? 0.574 0.494 14.359 1.00 89.88 241 CYS A CA 1
ATOM 1975 C C . CYS A 1 241 ? 1.285 -0.828 14.076 1.00 89.88 241 CYS A C 1
ATOM 1977 O O . CYS A 1 241 ? 1.352 -1.724 14.925 1.00 89.88 241 CYS A O 1
ATOM 1979 N N . LEU A 1 242 ? 1.845 -0.929 12.881 1.00 89.19 242 LEU A N 1
ATOM 1980 C CA . LEU A 1 242 ? 2.888 -1.873 12.539 1.00 89.19 242 LEU A CA 1
ATOM 1981 C C . LEU A 1 242 ? 4.231 -1.178 12.760 1.00 89.19 242 LEU A C 1
ATOM 1983 O O . LEU A 1 242 ? 4.551 -0.189 12.097 1.00 89.19 242 LEU A O 1
ATOM 1987 N N . THR A 1 243 ? 5.011 -1.691 13.708 1.00 85.81 243 THR A N 1
ATOM 1988 C CA . THR A 1 243 ? 6.382 -1.233 13.911 1.00 85.81 243 THR A CA 1
ATOM 1989 C C . THR A 1 243 ? 7.309 -1.976 12.979 1.00 85.81 243 THR A C 1
ATOM 1991 O O . THR A 1 243 ? 7.433 -3.197 13.066 1.00 85.81 243 THR A O 1
ATOM 1994 N N . LEU A 1 244 ? 7.968 -1.231 12.104 1.00 73.81 244 LEU A N 1
ATOM 1995 C CA . LEU A 1 244 ? 8.945 -1.786 11.187 1.00 73.81 244 LEU A CA 1
ATOM 1996 C C . LEU A 1 244 ? 10.317 -1.792 11.853 1.00 73.81 244 LEU A C 1
ATOM 1998 O O . LEU A 1 244 ? 10.958 -0.754 12.012 1.00 73.81 244 LEU A O 1
ATOM 2002 N N . ASP A 1 245 ? 10.748 -2.980 12.254 1.00 72.19 245 ASP A N 1
ATOM 2003 C CA . ASP A 1 245 ? 12.134 -3.244 12.605 1.00 72.19 245 ASP A CA 1
ATOM 2004 C C . ASP A 1 245 ? 12.897 -3.686 11.337 1.00 72.19 245 ASP A C 1
ATOM 2006 O O . ASP A 1 245 ? 12.450 -4.616 10.653 1.00 72.19 245 ASP A O 1
ATOM 2010 N N . PRO A 1 246 ? 14.031 -3.046 10.985 1.00 66.19 246 PRO A N 1
ATOM 2011 C CA . PRO A 1 246 ? 14.793 -3.384 9.785 1.00 66.19 246 PRO A CA 1
ATOM 2012 C C . PRO A 1 246 ? 15.200 -4.856 9.687 1.00 66.19 246 PRO A C 1
ATOM 2014 O O . PRO A 1 246 ? 15.260 -5.389 8.580 1.00 66.19 246 PRO A O 1
ATOM 2017 N N . LYS A 1 247 ? 15.472 -5.526 10.817 1.00 68.25 247 LYS A N 1
ATOM 2018 C CA . LYS A 1 247 ? 15.810 -6.956 10.817 1.00 68.25 247 LYS A CA 1
ATOM 2019 C C . LYS A 1 247 ? 14.597 -7.799 10.415 1.00 68.25 247 LYS A C 1
ATOM 2021 O O . LYS A 1 247 ? 14.703 -8.633 9.521 1.00 68.25 247 LYS A O 1
ATOM 2026 N N . THR A 1 248 ? 13.435 -7.496 10.984 1.00 65.31 248 THR A N 1
ATOM 2027 C CA . THR A 1 248 ? 12.170 -8.180 10.672 1.00 65.31 248 THR A CA 1
ATOM 2028 C C . THR A 1 248 ? 11.751 -8.012 9.203 1.00 65.31 248 THR A C 1
ATOM 2030 O O . THR A 1 248 ? 11.323 -8.978 8.579 1.00 65.31 248 THR A O 1
ATOM 2033 N N . ILE A 1 249 ? 11.918 -6.821 8.608 1.00 64.69 249 ILE A N 1
ATOM 2034 C CA . ILE A 1 249 ? 11.601 -6.591 7.179 1.00 64.69 249 ILE A CA 1
ATOM 2035 C C . ILE A 1 249 ? 12.530 -7.372 6.248 1.00 64.69 249 ILE A C 1
ATOM 2037 O O . ILE A 1 249 ? 12.120 -7.791 5.167 1.00 64.69 249 ILE A O 1
ATOM 2041 N N . ARG A 1 250 ? 13.800 -7.542 6.634 1.00 60.06 250 ARG A N 1
ATOM 2042 C CA . ARG A 1 250 ? 14.710 -8.381 5.852 1.00 60.06 250 ARG A CA 1
ATOM 2043 C C . ARG A 1 250 ? 14.166 -9.798 5.818 1.00 60.06 250 ARG A C 1
ATOM 2045 O O . ARG A 1 250 ? 14.039 -10.355 4.747 1.00 60.06 250 ARG A O 1
ATOM 2052 N N . GLU A 1 251 ? 13.785 -10.348 6.960 1.00 61.09 251 GLU A N 1
ATOM 2053 C CA . GLU A 1 251 ? 13.340 -11.739 7.066 1.00 61.09 251 GLU A CA 1
ATOM 2054 C C . GLU A 1 251 ? 11.921 -11.968 6.510 1.00 61.09 251 GLU A C 1
ATOM 2056 O O . GLU A 1 251 ? 11.614 -13.062 6.045 1.00 61.09 251 GLU A O 1
ATOM 2061 N N . THR A 1 252 ? 11.058 -10.945 6.517 1.00 70.19 252 THR A N 1
ATOM 2062 C CA . THR A 1 252 ? 9.643 -11.047 6.128 1.00 70.19 252 THR A CA 1
ATOM 2063 C C . THR A 1 252 ? 9.200 -9.856 5.280 1.00 70.19 252 THR A C 1
ATOM 2065 O O . THR A 1 252 ? 9.427 -8.703 5.637 1.00 70.19 252 THR A O 1
ATOM 2068 N N . SER A 1 253 ? 8.487 -10.107 4.173 1.00 79.00 253 SER A N 1
ATOM 2069 C CA . SER A 1 253 ? 7.971 -9.011 3.339 1.00 79.00 253 SER A CA 1
ATOM 2070 C C . SER A 1 253 ? 7.012 -8.105 4.121 1.00 79.00 253 SER A C 1
ATOM 2072 O O . SER A 1 253 ? 6.179 -8.585 4.893 1.00 79.00 253 SER A O 1
ATOM 2074 N N . ILE A 1 254 ? 7.057 -6.797 3.851 1.00 81.31 254 ILE A N 1
ATOM 2075 C CA . ILE A 1 254 ? 6.145 -5.821 4.468 1.00 81.31 254 ILE A CA 1
ATOM 2076 C C . ILE A 1 254 ? 4.667 -6.169 4.248 1.00 81.31 254 ILE A C 1
ATOM 2078 O O . ILE A 1 254 ? 3.835 -5.920 5.115 1.00 81.31 254 ILE A O 1
ATOM 2082 N N . TRP A 1 255 ? 4.348 -6.800 3.114 1.00 86.00 255 TRP A N 1
ATOM 2083 C CA . TRP A 1 255 ? 3.000 -7.263 2.799 1.00 86.00 255 TRP A CA 1
ATOM 2084 C C . TRP A 1 255 ? 2.528 -8.365 3.741 1.00 86.00 255 TRP A C 1
ATOM 2086 O O . TRP A 1 255 ? 1.393 -8.311 4.194 1.00 86.00 255 TRP A O 1
ATOM 2096 N N . ALA A 1 256 ? 3.398 -9.324 4.060 1.00 86.56 256 ALA A N 1
ATOM 2097 C CA . ALA A 1 256 ? 3.067 -10.412 4.976 1.00 86.56 256 ALA A CA 1
ATOM 2098 C C . ALA A 1 256 ? 2.865 -9.889 6.406 1.00 86.56 256 ALA A C 1
ATOM 2100 O O . ALA A 1 256 ? 1.874 -10.226 7.046 1.00 86.56 256 ALA A O 1
ATOM 2101 N N . LEU A 1 257 ? 3.736 -8.981 6.864 1.00 87.81 257 LEU A N 1
ATOM 2102 C CA . LEU A 1 257 ? 3.585 -8.321 8.168 1.00 87.81 257 LEU A CA 1
ATOM 2103 C C . LEU A 1 257 ? 2.286 -7.505 8.252 1.00 87.81 257 LEU A C 1
ATOM 2105 O O . LEU A 1 257 ? 1.600 -7.507 9.275 1.00 87.81 257 LEU A O 1
ATOM 2109 N N . ALA A 1 258 ? 1.938 -6.800 7.174 1.00 89.62 258 ALA A N 1
ATOM 2110 C CA . ALA A 1 258 ? 0.691 -6.055 7.089 1.00 89.62 258 ALA A CA 1
ATOM 2111 C C . ALA A 1 258 ? -0.531 -6.986 7.076 1.00 89.62 258 ALA A C 1
ATOM 2113 O O . ALA A 1 258 ? -1.513 -6.700 7.756 1.00 89.62 258 ALA A O 1
ATOM 2114 N N . GLU A 1 259 ? -0.482 -8.100 6.344 1.00 90.56 259 GLU A N 1
ATOM 2115 C CA . GLU A 1 259 ? -1.574 -9.075 6.297 1.00 90.56 259 GLU A CA 1
ATOM 2116 C C . GLU A 1 259 ? -1.818 -9.696 7.676 1.00 90.56 259 GLU A C 1
ATOM 2118 O O . GLU A 1 259 ? -2.943 -9.639 8.167 1.00 90.56 259 GLU A O 1
ATOM 2123 N N . GLU A 1 260 ? -0.768 -10.167 8.355 1.00 91.81 260 GLU A N 1
ATOM 2124 C CA . GLU A 1 260 ? -0.854 -10.704 9.720 1.00 91.81 260 GLU A CA 1
ATOM 2125 C C . GLU A 1 260 ? -1.463 -9.680 10.690 1.00 91.81 260 GLU A C 1
ATOM 2127 O O . GLU A 1 260 ? -2.415 -9.964 11.425 1.00 91.81 260 GLU A O 1
ATOM 2132 N N . LYS A 1 261 ? -0.956 -8.443 10.655 1.00 92.75 261 LYS A N 1
ATOM 2133 C CA . LYS A 1 261 ? -1.450 -7.360 11.507 1.00 92.75 261 LYS A CA 1
ATOM 2134 C C . LYS A 1 261 ? -2.915 -7.029 11.216 1.00 92.75 261 LYS A C 1
ATOM 2136 O O . LYS A 1 261 ? -3.670 -6.758 12.151 1.00 92.75 261 LYS A O 1
ATOM 2141 N N . SER A 1 262 ? -3.321 -7.057 9.949 1.00 92.69 262 SER A N 1
ATOM 2142 C CA . SER A 1 262 ? -4.698 -6.787 9.527 1.00 92.69 262 SER A CA 1
ATOM 2143 C C . SER A 1 262 ? -5.636 -7.893 9.993 1.00 92.69 262 SER A C 1
ATOM 2145 O O . SER A 1 262 ? -6.734 -7.609 10.464 1.00 92.69 262 SER A O 1
ATOM 2147 N N . LEU A 1 263 ? -5.194 -9.148 9.904 1.00 92.44 263 LEU A N 1
ATOM 2148 C CA . LEU A 1 263 ? -5.964 -10.319 10.310 1.00 92.44 263 LEU A CA 1
ATOM 2149 C C . LEU A 1 263 ? -6.247 -10.279 11.816 1.00 92.44 263 LEU A C 1
ATOM 2151 O O . LEU A 1 263 ? -7.403 -10.320 12.231 1.00 92.44 263 LEU A O 1
ATOM 2155 N N . ARG A 1 264 ? -5.217 -10.003 12.623 1.00 92.12 264 ARG A N 1
ATOM 2156 C CA . ARG A 1 264 ? -5.368 -9.803 14.072 1.00 92.12 264 ARG A CA 1
ATOM 2157 C C . ARG A 1 264 ? -6.263 -8.612 14.425 1.00 92.12 264 ARG A C 1
ATOM 2159 O O . ARG A 1 264 ? -7.020 -8.655 15.392 1.00 92.12 264 ARG A O 1
ATOM 2166 N N . ARG A 1 265 ? -6.186 -7.512 13.667 1.00 92.12 265 ARG A N 1
ATOM 2167 C CA . ARG A 1 265 ? -7.103 -6.371 13.849 1.00 92.12 265 ARG A CA 1
ATOM 2168 C C . ARG A 1 265 ? -8.544 -6.752 13.541 1.00 92.12 265 ARG A C 1
ATOM 2170 O O . ARG A 1 265 ? -9.441 -6.250 14.210 1.00 92.12 265 ARG A O 1
ATOM 2177 N N . TRP A 1 266 ? -8.758 -7.606 12.547 1.00 92.56 266 TRP A N 1
ATOM 2178 C CA . TRP A 1 266 ? -10.083 -8.084 12.183 1.00 92.56 266 TRP A CA 1
ATOM 2179 C C . TRP A 1 266 ? -10.698 -8.943 13.289 1.00 92.56 266 TRP A C 1
ATOM 2181 O O . TRP A 1 266 ? -11.849 -8.723 13.653 1.00 92.56 266 TRP A O 1
ATOM 2191 N N . GLU A 1 267 ? -9.923 -9.851 13.881 1.00 93.00 267 GLU A N 1
ATOM 2192 C CA . GLU A 1 267 ? -10.346 -10.653 15.039 1.00 93.00 267 GLU A CA 1
ATOM 2193 C C . GLU A 1 267 ? -10.772 -9.753 16.205 1.00 93.00 267 GLU A C 1
ATOM 2195 O O . GLU A 1 267 ? -11.912 -9.816 16.664 1.00 93.00 267 GLU A O 1
ATOM 2200 N N . LEU A 1 268 ? -9.908 -8.808 16.592 1.00 90.12 268 LEU A N 1
ATOM 2201 C CA . LEU A 1 268 ? -10.208 -7.839 17.650 1.00 90.12 268 LEU A CA 1
ATOM 2202 C C . LEU A 1 268 ? -11.419 -6.961 17.320 1.00 90.12 268 LEU A C 1
ATOM 2204 O O . LEU A 1 268 ? -12.149 -6.546 18.215 1.00 90.12 268 LEU A O 1
ATOM 2208 N N . PHE A 1 269 ? -11.627 -6.636 16.045 1.00 90.50 269 PHE A N 1
ATOM 2209 C CA . PHE A 1 269 ? -12.787 -5.878 15.595 1.00 90.50 269 PHE A CA 1
ATOM 2210 C C . PHE A 1 269 ? -14.080 -6.684 15.761 1.00 90.50 269 PHE A C 1
ATOM 2212 O O . PHE A 1 269 ? -15.083 -6.147 16.228 1.00 90.50 269 PHE A O 1
ATOM 2219 N N . VAL A 1 270 ? -14.058 -7.976 15.435 1.00 91.94 270 VAL A N 1
ATOM 2220 C CA . VAL A 1 270 ? -15.204 -8.866 15.644 1.00 91.94 270 VAL A CA 1
ATOM 2221 C C . VAL A 1 270 ? -15.507 -9.026 17.134 1.00 91.94 270 VAL A C 1
ATOM 2223 O O . VAL A 1 270 ? -16.668 -8.938 17.519 1.00 91.94 270 VAL A O 1
ATOM 2226 N N . GLU A 1 271 ? -14.491 -9.194 17.976 1.00 91.19 271 GLU A N 1
ATOM 2227 C CA . GLU A 1 271 ? -14.673 -9.351 19.425 1.00 91.19 271 GLU A CA 1
ATOM 2228 C C . GLU A 1 271 ? -15.177 -8.076 20.111 1.00 91.19 271 GLU A C 1
ATOM 2230 O O . GLU A 1 271 ? -15.972 -8.135 21.047 1.00 91.19 271 GLU A O 1
ATOM 2235 N N . ARG A 1 272 ? -14.693 -6.912 19.669 1.00 85.94 272 ARG A N 1
ATOM 2236 C CA . ARG A 1 272 ? -14.894 -5.646 20.380 1.00 85.94 272 ARG A CA 1
ATOM 2237 C C . ARG A 1 272 ? -16.166 -4.902 19.993 1.00 85.94 272 ARG A C 1
ATOM 2239 O O . ARG A 1 272 ? -16.665 -4.133 20.811 1.00 85.94 272 ARG A O 1
ATOM 2246 N N . TYR A 1 273 ? -16.627 -5.061 18.756 1.00 86.69 273 TYR A N 1
ATOM 2247 C CA . TYR A 1 273 ? -17.723 -4.267 18.205 1.00 86.69 273 TYR A CA 1
ATOM 2248 C C . TYR A 1 273 ? -18.980 -5.105 18.000 1.00 86.69 273 TYR A C 1
ATOM 2250 O O . TYR A 1 273 ? -18.928 -6.240 17.517 1.00 86.69 273 TYR A O 1
ATOM 2258 N N . THR A 1 274 ? -20.117 -4.499 18.330 1.00 90.06 274 THR A N 1
ATOM 2259 C CA . THR A 1 274 ? -21.453 -5.047 18.075 1.00 90.06 274 THR A CA 1
ATOM 2260 C C . THR A 1 274 ? -21.715 -5.193 16.575 1.00 90.06 274 THR A C 1
ATOM 2262 O O . THR A 1 274 ? -21.042 -4.585 15.743 1.00 90.06 274 THR A O 1
ATOM 2265 N N . GLU A 1 275 ? -22.703 -6.004 16.195 1.00 91.31 275 GLU A N 1
ATOM 2266 C CA . GLU A 1 275 ? -23.040 -6.202 14.782 1.00 91.31 275 GLU A CA 1
ATOM 2267 C C . GLU A 1 275 ? -23.398 -4.891 14.065 1.00 91.31 275 GLU A C 1
ATOM 2269 O O . GLU A 1 275 ? -22.903 -4.656 12.960 1.00 91.31 275 GLU A O 1
ATOM 2274 N N . ASP A 1 276 ? -24.148 -4.006 14.725 1.00 88.25 276 ASP A N 1
ATOM 2275 C CA . ASP A 1 276 ? -24.534 -2.701 14.180 1.00 88.25 276 ASP A CA 1
ATOM 2276 C C . ASP A 1 276 ? -23.333 -1.765 14.003 1.00 88.25 276 ASP A C 1
ATOM 2278 O O . ASP A 1 276 ? -23.156 -1.181 12.930 1.00 88.25 276 ASP A O 1
ATOM 2282 N N . GLU A 1 277 ? -22.437 -1.685 14.996 1.00 88.19 277 GLU A N 1
ATOM 2283 C CA . GLU A 1 277 ? -21.191 -0.915 14.879 1.00 88.19 277 GLU A CA 1
ATOM 2284 C C . GLU A 1 277 ? -20.325 -1.434 13.728 1.00 88.19 277 GLU A C 1
ATOM 2286 O O . GLU A 1 277 ? -19.774 -0.647 12.950 1.00 88.19 277 GLU A O 1
ATOM 2291 N N . ARG A 1 278 ? -20.225 -2.762 13.580 1.00 91.19 278 ARG A N 1
ATOM 2292 C CA . ARG A 1 278 ? -19.466 -3.377 12.487 1.00 91.19 278 ARG A CA 1
ATOM 2293 C C . ARG A 1 278 ? -20.090 -3.062 11.137 1.00 91.19 278 ARG A C 1
ATOM 2295 O O . ARG A 1 278 ? -19.371 -2.665 10.222 1.00 91.19 278 ARG A O 1
ATOM 2302 N N . LYS A 1 279 ? -21.411 -3.198 11.006 1.00 88.69 279 LYS A N 1
ATOM 2303 C CA . LYS A 1 279 ? -22.143 -2.877 9.777 1.00 88.69 279 LYS A CA 1
ATOM 2304 C C . LYS A 1 279 ? -21.929 -1.420 9.389 1.00 88.69 279 LYS A C 1
ATOM 2306 O O . LYS A 1 279 ? -21.568 -1.143 8.247 1.00 88.69 279 LYS A O 1
ATOM 2311 N N . MET A 1 280 ? -22.061 -0.505 10.345 1.00 85.69 280 MET A N 1
ATOM 2312 C CA . MET A 1 280 ? -21.825 0.916 10.123 1.00 85.69 280 MET A CA 1
ATOM 2313 C C . MET A 1 280 ? -20.382 1.174 9.658 1.00 85.69 280 MET A C 1
ATOM 2315 O O . MET A 1 280 ? -20.181 1.798 8.617 1.00 85.69 280 MET A O 1
ATOM 2319 N N . LEU A 1 281 ? -19.375 0.633 10.354 1.00 85.81 281 LEU A N 1
ATOM 2320 C CA . LEU A 1 281 ? -17.959 0.821 10.010 1.00 85.81 281 LEU A CA 1
ATOM 2321 C C . LEU A 1 281 ? -17.570 0.233 8.651 1.00 85.81 281 LEU A C 1
ATOM 2323 O O . LEU A 1 281 ? -16.757 0.823 7.942 1.00 85.81 281 LEU A O 1
ATOM 2327 N N . LEU A 1 282 ? -18.145 -0.910 8.278 1.00 86.62 282 LEU A N 1
ATOM 2328 C CA . LEU A 1 282 ? -17.871 -1.567 7.000 1.00 86.62 282 LEU A CA 1
ATOM 2329 C C . LEU A 1 282 ? -18.656 -0.956 5.833 1.00 86.62 282 LEU A C 1
ATOM 2331 O O . LEU A 1 282 ? -18.197 -1.033 4.696 1.00 86.62 282 LEU A O 1
ATOM 2335 N N . SER A 1 283 ? -19.808 -0.339 6.104 1.00 84.56 283 SER A N 1
ATOM 2336 C CA . SER A 1 283 ? -20.589 0.413 5.112 1.00 84.56 283 SER A CA 1
ATOM 2337 C C . SER A 1 283 ? -20.086 1.842 4.891 1.00 84.56 283 SER A C 1
ATOM 2339 O O . SER A 1 283 ? -20.442 2.471 3.894 1.00 84.56 283 SER A O 1
ATOM 2341 N N . SER A 1 284 ? -19.270 2.363 5.815 1.00 81.81 284 SER A N 1
ATOM 2342 C CA . SER A 1 284 ? -18.729 3.714 5.725 1.00 81.81 284 SER A CA 1
ATOM 2343 C C . SER A 1 284 ? -17.837 3.846 4.486 1.00 81.81 284 SER A C 1
ATOM 2345 O O . SER A 1 284 ? -16.888 3.074 4.334 1.00 81.81 284 SER A O 1
ATOM 2347 N N . PRO A 1 285 ? -18.064 4.861 3.631 1.00 75.81 285 PRO A N 1
ATOM 2348 C CA . PRO A 1 285 ? -17.162 5.154 2.521 1.00 75.81 285 PRO A CA 1
ATOM 2349 C C . PRO A 1 285 ? -15.803 5.683 3.003 1.00 75.81 285 PRO A C 1
ATOM 2351 O O . PRO A 1 285 ? -14.832 5.630 2.257 1.00 75.81 285 PRO A O 1
ATOM 2354 N N . SER A 1 286 ? -15.735 6.195 4.237 1.00 83.19 286 SER A N 1
ATOM 2355 C CA . SER A 1 286 ? -14.504 6.657 4.874 1.00 83.19 286 SER A C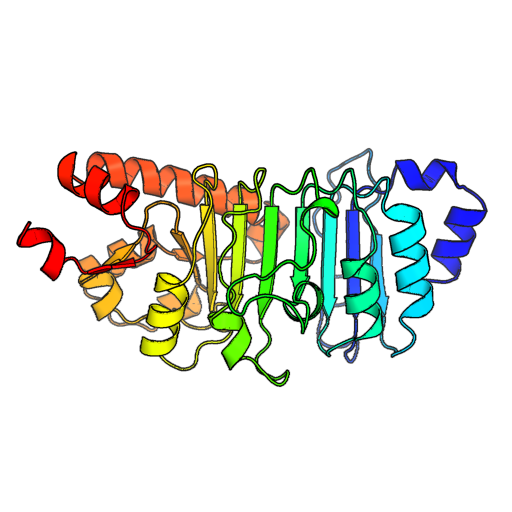A 1
ATOM 2356 C C . SER A 1 286 ? -13.818 5.527 5.637 1.00 83.19 286 SER A C 1
ATOM 2358 O O . SER A 1 286 ? -14.469 4.767 6.363 1.00 83.19 286 SER A O 1
ATOM 2360 N N . LEU A 1 287 ? -12.486 5.490 5.559 1.00 86.50 287 LEU A N 1
ATOM 2361 C CA . LEU A 1 287 ? -11.645 4.611 6.372 1.00 86.50 287 LEU A CA 1
ATOM 2362 C C . LEU A 1 287 ? -11.495 5.077 7.834 1.00 86.50 287 LEU A C 1
ATOM 2364 O O . LEU A 1 287 ? -10.952 4.337 8.658 1.00 86.50 287 LEU A O 1
ATOM 2368 N N . LEU A 1 288 ? -11.982 6.277 8.160 1.00 86.56 288 LEU A N 1
ATOM 2369 C CA . LEU A 1 288 ? -11.971 6.873 9.494 1.00 86.56 288 LEU A CA 1
ATOM 2370 C C . LEU A 1 288 ? -13.366 7.407 9.850 1.00 86.56 288 LEU A C 1
ATOM 2372 O O . LEU A 1 288 ? -13.912 8.255 9.144 1.00 86.56 288 LEU A O 1
ATOM 2376 N N . VAL A 1 289 ? -13.935 6.940 10.959 1.00 85.75 289 VAL A N 1
ATOM 2377 C CA . VAL A 1 289 ? -15.287 7.301 11.412 1.00 85.75 289 VAL A CA 1
ATOM 2378 C C . VAL A 1 289 ? -15.229 7.932 12.801 1.00 85.75 289 VAL A C 1
ATOM 2380 O O . VAL A 1 289 ? -14.532 7.446 13.690 1.00 85.75 289 VAL A O 1
ATOM 2383 N N . ASP A 1 290 ? -15.959 9.027 12.999 1.00 82.69 290 ASP A N 1
ATOM 2384 C CA . ASP A 1 290 ? -16.082 9.701 14.296 1.00 82.69 290 ASP A CA 1
ATOM 2385 C C . ASP A 1 290 ? -16.988 8.890 15.239 1.00 82.69 290 ASP A C 1
ATOM 2387 O O . ASP A 1 290 ? -18.161 8.654 14.934 1.00 82.69 290 ASP A O 1
ATOM 2391 N N . ARG A 1 291 ? -16.459 8.476 16.400 1.00 80.75 291 ARG A N 1
ATOM 2392 C CA . ARG A 1 291 ? -17.203 7.659 17.377 1.00 80.75 291 ARG A CA 1
ATOM 2393 C C . ARG A 1 291 ? -18.386 8.401 17.982 1.00 80.75 291 ARG A C 1
ATOM 2395 O O . ARG A 1 291 ? -19.378 7.776 18.345 1.00 80.75 291 ARG A O 1
ATOM 2402 N N . SER A 1 292 ? -18.267 9.719 18.142 1.00 78.06 292 SER A N 1
ATOM 2403 C CA . SER A 1 292 ? -19.301 10.533 18.786 1.00 78.06 292 SER A CA 1
ATOM 2404 C C . SER A 1 292 ? -20.563 10.614 17.932 1.00 78.06 292 SER A C 1
ATOM 2406 O O . SER A 1 292 ? -21.671 10.585 18.458 1.00 78.06 292 SER A O 1
ATOM 2408 N N . LYS A 1 293 ? -20.394 10.626 16.607 1.00 69.50 293 LYS A N 1
ATOM 2409 C CA . LYS A 1 293 ? -21.499 10.663 15.646 1.00 69.50 293 LYS A CA 1
ATOM 2410 C C . LYS A 1 293 ? -22.221 9.323 15.534 1.00 69.50 293 LYS A C 1
ATOM 2412 O O . LYS A 1 293 ? -23.409 9.308 15.247 1.00 69.50 293 LYS A O 1
ATOM 2417 N N . ALA A 1 294 ? -21.522 8.223 15.798 1.00 61.75 294 ALA A N 1
ATOM 2418 C CA . ALA A 1 294 ? -22.074 6.878 15.693 1.00 61.75 294 ALA A CA 1
ATOM 2419 C C . ALA A 1 294 ? -22.949 6.452 16.879 1.00 61.75 294 ALA A C 1
ATOM 2421 O O . ALA A 1 294 ? -23.805 5.600 16.715 1.00 61.75 294 ALA A O 1
ATOM 2422 N N . ARG A 1 295 ? -22.761 7.040 18.069 1.00 57.91 295 ARG A N 1
ATOM 2423 C CA . ARG A 1 295 ? -23.586 6.733 19.257 1.00 57.91 295 ARG A CA 1
ATOM 2424 C C . ARG A 1 295 ? -24.982 7.365 19.233 1.00 57.91 295 ARG A C 1
ATOM 2426 O O . ARG A 1 295 ? -25.774 7.092 20.126 1.00 57.91 295 ARG A O 1
ATOM 2433 N N . ASN A 1 296 ? -25.246 8.230 18.255 1.00 52.84 296 ASN A N 1
ATOM 2434 C CA . ASN A 1 296 ? -26.517 8.934 18.086 1.00 52.84 296 ASN A CA 1
ATOM 2435 C C . ASN A 1 296 ? -27.366 8.355 16.934 1.00 52.84 296 ASN A C 1
ATOM 2437 O O . ASN A 1 296 ? -28.358 8.976 16.555 1.00 52.84 296 ASN A O 1
ATOM 2441 N N . LEU A 1 297 ? -26.947 7.221 16.362 1.00 50.16 297 LEU A N 1
ATOM 2442 C CA . LEU A 1 297 ? -27.669 6.422 15.366 1.00 50.16 297 LEU A CA 1
ATOM 2443 C C . LEU A 1 297 ? -28.135 5.119 16.016 1.00 50.16 297 LEU A C 1
ATOM 2445 O O . LEU A 1 297 ? -29.225 4.654 15.626 1.00 50.16 297 LEU A O 1
#

pLDDT: mean 76.24, std 16.08, range [27.67, 96.25]

Organism: NCBI:txid297713

Radius of gyration: 20.13 Å; chains: 1; bounding box: 54×41×55 Å